Protein AF-A0A545U735-F1 (afdb_monomer)

Foldseek 3Di:
DDPVVVVVVCVVCVPVVLVCVVVPDPPPDDPVVVVVSVVSVVVVVVVVVVVPDDDDPCPVVVVVVVVVVVVPPCPVVVVVVVVVVVVVVVVVVVVPPPPQCVQLVQVVVVCVVCVVQQPDADFDDPVVLQVLQVVVVDDFPADAPGWRDWDWDQGPNFIWIWTWGDDPNGTKIKIWAPDDDDAQDWDDDPAKIWGWHDAPGTIIIMMGRDVVVRVVVDVRRDRD

Sequence (224 aa):
MDELEKKRRQLADPKQHIENFDEQSPDNMSEQELAQLKADQNFERQLLGAFSVPVPEQLSEKILLNQRLQKRRNIFSLWALAASISILSMLSFMTTDYSQSSLTQQALKHVYHEEKYLTGGNPIARDEIERRLAKYGVSLPSLPEKVVFASRCGFGGESAMHIIAEIDGKPVTLLLTPIAVEDNKSFGDDRFVGKMRKTLANNLIVIAEDLSLVERFFQQIGDA

pLDDT: mean 78.59, std 10.48, range [48.5, 93.81]

Nearest PDB structures (foldseek):
  8chv-assembly1_A  TM=4.029E-01  e=2.293E+00  Homo sapiens
  8cht-assembly1_A  TM=4.440E-01  e=2.429E+00  Homo sapiens
  6sts-assembly2_B  TM=3.768E-01  e=2.165E+00  Homo sapiens
  8cht-assembly4_D  TM=3.320E-01  e=5.126E+00  Homo sapiens
  7ntp-assembly2_B  TM=3.961E-01  e=5.430E+00  Homo sapiens

Organism: NCBI:txid2592383

Secondary structure (DSSP, 8-state):
--HHHHHHHHHH-HHHHHHGGGGS-GGGS-HHHHHHHHHHHHHHHHHHHHH-PPPPTTHHHHHHHHHHHHHGGGHHHHHHHHHHHHHHHHHHHHHHTHHHHHHHHHHHHHHHHTHHHHS-PPPPPHHHHHHHHHTTT---SS--SEEEEEEEEEETTEEEEEEEEEETTEEEEEEEESS---TT-EEE-SS-EEEEE--SSSEEEEEESSHHHHHHHHHHH---

Solvent-accessible surface area (backbone atoms only — not comparable to full-atom values): 13004 Å² total; per-residue (Å²): 131,58,72,66,58,53,54,52,50,39,72,73,40,51,66,63,46,61,66,55,41,85,78,51,74,74,90,83,58,56,76,66,59,58,51,49,52,53,51,53,54,52,49,51,52,51,50,55,58,69,68,65,64,80,80,64,86,62,52,70,58,54,51,56,50,51,56,58,58,61,69,69,68,59,68,65,60,61,55,53,55,53,53,53,54,52,51,55,53,54,55,55,63,61,59,72,57,55,73,62,48,52,57,58,52,47,52,53,50,51,52,66,76,42,50,79,65,62,58,85,51,67,70,56,57,67,72,58,52,50,56,57,32,51,78,70,78,45,79,72,85,38,76,70,93,36,30,43,42,77,46,80,41,83,48,97,92,39,75,20,42,39,33,34,29,43,59,97,89,38,54,33,39,39,38,38,27,74,64,90,66,63,62,75,40,70,51,69,65,100,63,40,27,31,41,27,39,63,42,92,79,49,23,40,38,32,38,18,70,39,60,70,56,38,53,51,50,51,63,60,33,48,97,92

Structure (mmCIF, N/CA/C/O backbone):
data_AF-A0A545U735-F1
#
_entry.id   AF-A0A545U735-F1
#
loop_
_atom_site.group_PDB
_atom_site.id
_atom_site.type_symbol
_atom_site.label_atom_id
_atom_site.label_alt_id
_atom_site.label_comp_id
_atom_site.label_asym_id
_atom_site.label_entity_id
_atom_site.label_seq_id
_atom_site.pdbx_PDB_ins_code
_atom_site.Cartn_x
_atom_site.Cartn_y
_atom_site.Cartn_z
_atom_site.occupancy
_atom_site.B_iso_or_equiv
_atom_site.auth_seq_id
_atom_site.auth_comp_id
_atom_site.auth_asym_id
_atom_site.auth_atom_id
_atom_site.pdbx_PDB_model_num
ATOM 1 N N . MET A 1 1 ? -26.630 12.191 90.946 1.00 54.19 1 MET A N 1
ATOM 2 C CA . MET A 1 1 ? -26.804 12.152 89.480 1.00 54.19 1 MET A CA 1
ATOM 3 C C . MET A 1 1 ? -27.600 13.373 89.087 1.00 54.19 1 MET A C 1
ATOM 5 O O . MET A 1 1 ? -28.569 13.661 89.781 1.00 54.19 1 MET A O 1
ATOM 9 N N . ASP A 1 2 ? -27.155 14.087 88.057 1.00 80.12 2 ASP A N 1
ATOM 10 C CA . ASP A 1 2 ? -27.855 15.255 87.518 1.00 80.12 2 ASP A CA 1
ATOM 11 C C . ASP A 1 2 ? -29.247 14.850 86.995 1.00 80.12 2 ASP A C 1
ATOM 13 O O . ASP A 1 2 ? -29.414 13.764 86.432 1.00 80.12 2 ASP A O 1
ATOM 17 N N . GLU A 1 3 ? -30.254 15.698 87.198 1.00 74.62 3 GLU A N 1
ATOM 18 C CA . GLU A 1 3 ? -31.645 15.425 86.804 1.00 74.62 3 GLU A CA 1
ATOM 19 C C . GLU A 1 3 ? -31.778 15.260 85.284 1.00 74.62 3 GLU A C 1
ATOM 21 O O . GLU A 1 3 ? -32.559 14.443 84.791 1.00 74.62 3 GLU A O 1
ATOM 26 N N . LEU A 1 4 ? -30.943 15.968 84.522 1.00 76.62 4 LEU A N 1
ATOM 27 C CA . LEU A 1 4 ? -30.880 15.836 83.068 1.00 76.62 4 LEU A CA 1
ATOM 28 C C . LEU A 1 4 ? -30.292 14.493 82.628 1.00 76.62 4 LEU A C 1
ATOM 30 O O . LEU A 1 4 ? -30.743 13.917 81.638 1.00 76.62 4 LEU A O 1
ATOM 34 N N . GLU A 1 5 ? -29.314 13.964 83.362 1.00 75.56 5 GLU A N 1
ATOM 35 C CA . GLU A 1 5 ? -28.705 12.672 83.046 1.00 75.56 5 GLU A CA 1
ATOM 36 C C . GLU A 1 5 ? -29.687 11.521 83.298 1.00 75.56 5 GLU A C 1
ATOM 38 O O . GLU A 1 5 ? -29.762 10.586 82.497 1.00 75.56 5 GLU A O 1
ATOM 43 N N . LYS A 1 6 ? -30.504 11.623 84.356 1.00 70.75 6 LYS A N 1
ATOM 44 C CA . LYS A 1 6 ? -31.596 10.676 84.626 1.00 70.75 6 LYS A CA 1
ATOM 45 C C . LYS A 1 6 ? -32.628 10.681 83.498 1.00 70.75 6 LYS A C 1
ATOM 47 O O . LYS A 1 6 ? -32.884 9.626 82.924 1.00 70.75 6 LYS A O 1
ATOM 52 N N . LYS A 1 7 ? -33.133 11.858 83.108 1.00 72.69 7 LYS A N 1
ATOM 53 C CA . LYS A 1 7 ? -34.099 11.991 81.999 1.00 72.69 7 LYS A CA 1
ATOM 54 C C . LYS A 1 7 ? -33.552 11.468 80.678 1.00 72.69 7 LYS A C 1
ATOM 56 O O . LYS A 1 7 ? -34.257 10.806 79.922 1.00 72.69 7 LYS A O 1
ATOM 61 N N . ARG A 1 8 ? -32.272 11.718 80.402 1.00 78.38 8 ARG A N 1
ATOM 62 C CA . ARG A 1 8 ? -31.619 11.214 79.191 1.00 78.38 8 ARG A CA 1
ATOM 63 C C . ARG A 1 8 ? -31.569 9.689 79.156 1.00 78.38 8 ARG A C 1
ATOM 65 O O . ARG A 1 8 ? -31.794 9.114 78.098 1.00 78.38 8 ARG A O 1
ATOM 72 N N . ARG A 1 9 ? -31.278 9.039 80.287 1.00 72.56 9 ARG A N 1
ATOM 73 C CA . ARG A 1 9 ? -31.271 7.571 80.380 1.00 72.56 9 ARG A CA 1
ATOM 74 C C . ARG A 1 9 ? -32.677 6.988 80.244 1.00 72.56 9 ARG A C 1
ATOM 76 O O . ARG A 1 9 ? -32.836 6.022 79.512 1.00 72.56 9 ARG A O 1
ATOM 83 N N . GLN A 1 10 ? -33.680 7.617 80.862 1.00 73.06 10 GLN A N 1
ATOM 84 C CA . GLN A 1 10 ? -35.088 7.212 80.738 1.00 73.06 10 GLN A CA 1
ATOM 85 C C . GLN A 1 10 ? -35.577 7.246 79.283 1.00 73.06 10 GLN A C 1
ATOM 87 O O . GLN A 1 10 ? -36.241 6.320 78.838 1.00 73.06 10 GLN A O 1
ATOM 92 N N . LEU A 1 11 ? -35.212 8.283 78.523 1.00 74.75 11 LEU A N 1
ATOM 93 C CA . LEU A 1 11 ? -35.597 8.412 77.113 1.00 74.75 11 LEU A CA 1
ATOM 94 C C . LEU A 1 11 ? -34.796 7.502 76.169 1.00 74.75 11 LEU A C 1
ATOM 96 O O . LEU A 1 11 ? -35.270 7.186 75.082 1.00 74.75 11 LEU A O 1
ATOM 100 N N . ALA A 1 12 ? -33.572 7.126 76.546 1.00 80.31 12 ALA A N 1
ATOM 101 C CA . ALA A 1 12 ? -32.714 6.272 75.727 1.00 80.31 12 ALA A CA 1
ATOM 102 C C . ALA A 1 12 ? -33.099 4.786 75.814 1.00 80.31 12 ALA A C 1
ATOM 104 O O . ALA A 1 12 ? -32.910 4.066 74.836 1.00 80.31 12 ALA A O 1
ATOM 105 N N . ASP A 1 13 ? -33.635 4.348 76.957 1.00 76.62 13 ASP A N 1
ATOM 106 C CA . ASP A 1 13 ? -34.148 2.989 77.163 1.00 76.62 13 ASP A CA 1
ATOM 107 C C . ASP A 1 13 ? -35.442 3.016 78.008 1.00 76.62 13 ASP A C 1
ATOM 109 O O . ASP A 1 13 ? -35.420 2.781 79.225 1.00 76.62 13 ASP A O 1
ATOM 113 N N . PRO A 1 14 ? -36.588 3.343 77.378 1.00 71.75 14 PRO A N 1
ATOM 114 C CA . PRO A 1 14 ? -37.874 3.460 78.066 1.00 71.75 14 PRO A CA 1
ATOM 115 C C . PRO A 1 14 ? -38.326 2.124 78.659 1.00 71.75 14 PRO A C 1
ATOM 117 O O . PRO A 1 14 ? -38.909 2.081 79.742 1.00 71.75 14 PRO A O 1
ATOM 120 N N . LYS A 1 15 ? -38.006 1.020 77.973 1.00 74.12 15 LYS A N 1
ATOM 121 C CA . LYS A 1 15 ? -38.371 -0.336 78.381 1.00 74.12 15 LYS A CA 1
ATOM 122 C C . LYS A 1 15 ? -37.704 -0.718 79.701 1.00 74.12 15 LYS A C 1
ATOM 124 O O . LYS A 1 15 ? -38.392 -1.151 80.623 1.00 74.12 15 LYS A O 1
ATOM 129 N N . GLN A 1 16 ? -36.394 -0.501 79.820 1.00 73.94 16 GLN A N 1
ATOM 130 C CA . GLN A 1 16 ? -35.669 -0.761 81.063 1.00 73.94 16 GLN A CA 1
ATOM 131 C C . GLN A 1 16 ? -36.174 0.132 82.211 1.00 73.94 16 GLN A C 1
ATOM 133 O O . GLN A 1 16 ? -36.219 -0.294 83.364 1.00 73.94 16 GLN A O 1
ATOM 138 N N . HIS A 1 17 ? -36.567 1.375 81.921 1.00 70.06 17 HIS A N 1
ATOM 139 C CA . HIS A 1 17 ? -37.116 2.273 82.935 1.00 70.06 17 HIS A CA 1
ATOM 140 C C . HIS A 1 17 ? -38.483 1.810 83.463 1.00 70.06 17 HIS A C 1
ATOM 142 O O . HIS A 1 17 ? -38.707 1.833 84.671 1.00 70.06 17 HIS A O 1
ATOM 148 N N . ILE A 1 18 ? -39.359 1.357 82.565 1.00 69.12 18 ILE A N 1
ATOM 149 C CA . ILE A 1 18 ? -40.689 0.829 82.880 1.00 69.12 18 ILE A CA 1
ATOM 150 C C . ILE A 1 18 ? -40.614 -0.473 83.689 1.00 69.12 18 ILE A C 1
ATOM 152 O O . ILE A 1 18 ? -41.417 -0.656 84.597 1.00 69.12 18 ILE A O 1
ATOM 156 N N . GLU A 1 19 ? -39.672 -1.369 83.381 1.00 70.50 19 GLU A N 1
ATOM 157 C CA . GLU A 1 19 ? -39.499 -2.638 84.109 1.00 70.50 19 GLU A CA 1
ATOM 158 C C . GLU A 1 19 ? -38.910 -2.424 85.516 1.00 70.50 19 GLU A C 1
ATOM 160 O O . GLU A 1 19 ? -39.337 -3.069 86.468 1.00 70.50 19 GLU A O 1
ATOM 165 N N . ASN A 1 20 ? -37.995 -1.462 85.682 1.00 66.31 20 ASN A N 1
ATOM 166 C CA . ASN A 1 20 ? -37.422 -1.109 86.990 1.00 66.31 20 ASN A CA 1
ATOM 167 C C . ASN A 1 20 ? -38.358 -0.249 87.867 1.00 66.31 20 ASN A C 1
ATOM 169 O O . ASN A 1 20 ? -38.025 0.052 89.014 1.00 66.31 20 ASN A O 1
ATOM 173 N N . PHE A 1 21 ? -39.505 0.189 87.338 1.00 63.09 21 PHE A N 1
ATOM 174 C CA . PHE A 1 21 ? -40.497 0.973 88.078 1.00 63.09 21 PHE A CA 1
ATOM 175 C C . PHE A 1 21 ? -41.237 0.138 89.131 1.00 63.09 21 PHE A C 1
ATOM 177 O O . PHE A 1 21 ? -41.527 0.658 90.203 1.00 63.09 21 PHE A O 1
ATOM 184 N N . ASP A 1 22 ? -41.477 -1.154 88.878 1.00 59.19 22 ASP A N 1
ATOM 185 C CA . ASP A 1 22 ? -42.148 -2.046 89.839 1.00 59.19 22 ASP A CA 1
ATOM 186 C C . ASP A 1 22 ? -41.348 -2.209 91.155 1.00 59.19 22 ASP A C 1
ATOM 188 O O . ASP A 1 22 ? -41.903 -2.611 92.178 1.00 59.19 22 ASP A O 1
ATOM 192 N N . GLU A 1 23 ? -40.060 -1.840 91.160 1.00 57.94 23 GLU A N 1
ATOM 193 C CA . GLU A 1 23 ? -39.189 -1.824 92.344 1.00 57.94 23 GLU A CA 1
ATOM 194 C C . GLU A 1 23 ? -39.160 -0.466 93.081 1.00 57.94 23 GLU A C 1
ATOM 196 O O . GLU A 1 23 ? -38.650 -0.379 94.202 1.00 57.94 23 GLU A O 1
ATOM 201 N N . GLN A 1 24 ? -39.702 0.608 92.492 1.00 58.25 24 GLN A N 1
ATOM 202 C CA . GLN A 1 24 ? -39.729 1.953 93.077 1.00 58.25 24 GLN A CA 1
ATOM 203 C C . GLN A 1 24 ? -41.113 2.254 93.670 1.00 58.25 24 GLN A C 1
ATOM 205 O O . GLN A 1 24 ? -42.106 2.349 92.956 1.00 58.25 24 GLN A O 1
ATOM 210 N N . SER A 1 25 ? -41.193 2.424 94.997 1.00 57.09 25 SER A N 1
ATOM 211 C CA . SER A 1 25 ? -42.469 2.654 95.688 1.00 57.09 25 SER A CA 1
ATOM 212 C C . SER A 1 25 ? -43.219 3.887 95.146 1.00 57.09 25 SER A C 1
ATOM 214 O O . SER A 1 25 ? -42.666 4.992 95.191 1.00 57.09 25 SER A O 1
ATOM 216 N N . PRO A 1 26 ? -44.495 3.749 94.731 1.00 61.28 26 PRO A N 1
ATOM 217 C CA . PRO A 1 26 ? -45.299 4.838 94.163 1.00 61.28 26 PRO A CA 1
ATOM 218 C C . PRO A 1 26 ? -45.629 5.969 95.156 1.00 61.28 26 PRO A C 1
ATOM 220 O O . PRO A 1 26 ? -46.112 7.018 94.742 1.00 61.28 26 PRO A O 1
ATOM 223 N N . ASP A 1 27 ? -45.337 5.789 96.448 1.00 60.81 27 ASP A N 1
ATOM 224 C CA . ASP A 1 27 ? -45.644 6.741 97.529 1.00 60.81 27 ASP A CA 1
ATOM 225 C C . ASP A 1 27 ? -44.890 8.083 97.446 1.00 60.81 27 ASP A C 1
ATOM 227 O O . ASP A 1 27 ? -45.288 9.045 98.099 1.00 60.81 27 ASP A O 1
ATOM 231 N N . ASN A 1 28 ? -43.816 8.178 96.654 1.00 63.31 28 ASN A N 1
ATOM 232 C CA . ASN A 1 28 ? -42.985 9.389 96.560 1.00 63.31 28 ASN A CA 1
ATOM 233 C C . ASN A 1 28 ? -43.197 10.200 95.268 1.00 63.31 28 ASN A C 1
ATOM 235 O O . ASN A 1 28 ? -42.419 11.115 94.998 1.00 63.31 28 ASN A O 1
ATOM 239 N N . MET A 1 29 ? -44.204 9.863 94.455 1.00 66.00 29 MET A N 1
ATOM 240 C CA . MET A 1 29 ? -44.415 10.474 93.138 1.00 66.00 29 MET A CA 1
ATOM 241 C C . MET A 1 29 ? -45.640 11.378 93.103 1.00 66.00 29 MET A C 1
ATOM 243 O O . MET A 1 29 ? -46.660 11.115 93.739 1.00 66.00 29 MET A O 1
ATOM 247 N N . SER A 1 30 ? -45.556 12.439 92.306 1.00 77.75 30 SER A N 1
ATOM 248 C CA . SER A 1 30 ? -46.721 13.265 92.015 1.00 77.75 30 SER A CA 1
ATOM 249 C C . SER A 1 30 ? -47.718 12.514 91.122 1.00 77.75 30 SER A C 1
ATOM 251 O O . SER A 1 30 ? -47.355 11.658 90.311 1.00 77.75 30 SER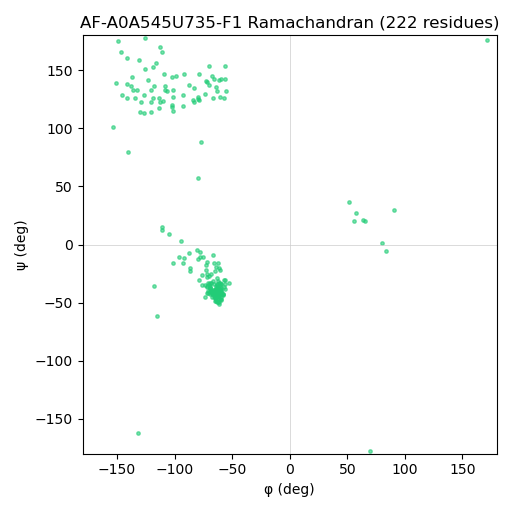 A O 1
ATOM 253 N N . GLU A 1 31 ? -48.997 12.875 91.219 1.00 78.56 31 GLU A N 1
ATOM 254 C CA . GLU A 1 31 ? -50.070 12.300 90.395 1.00 78.56 31 GLU A CA 1
ATOM 255 C C . GLU A 1 31 ? -49.797 12.440 88.881 1.00 78.56 31 GLU A C 1
ATOM 257 O O . GLU A 1 31 ? -50.159 11.571 88.086 1.00 78.56 31 GLU A O 1
ATOM 262 N N . GLN A 1 32 ? -49.091 13.505 88.484 1.00 77.44 32 GLN A N 1
ATOM 263 C CA . GLN A 1 32 ? -48.708 13.771 87.095 1.00 77.44 32 GLN A CA 1
ATOM 264 C C . GLN A 1 32 ? -47.636 12.806 86.576 1.00 77.44 32 GLN A C 1
ATOM 266 O O . GLN A 1 32 ? -47.742 12.334 85.444 1.00 77.44 32 GLN A O 1
ATOM 271 N N . GLU A 1 33 ? -46.628 12.480 87.385 1.00 77.38 33 GLU A N 1
ATOM 272 C CA . GLU A 1 33 ? -45.563 11.548 86.991 1.00 77.38 33 GLU A CA 1
ATOM 273 C C . GLU A 1 33 ? -46.103 10.118 86.865 1.00 77.38 33 GLU A C 1
ATOM 275 O O . GLU A 1 33 ? -45.774 9.405 85.918 1.00 77.38 33 GLU A O 1
ATOM 280 N N . LEU A 1 34 ? -47.020 9.727 87.755 1.00 78.00 34 LEU A N 1
ATOM 281 C CA . LEU A 1 34 ? -47.699 8.433 87.680 1.00 78.00 34 LEU A CA 1
ATOM 282 C C . LEU A 1 34 ? -48.566 8.308 86.412 1.00 78.00 34 LEU A C 1
ATOM 284 O O . LEU A 1 34 ? -48.652 7.235 85.809 1.00 78.00 34 LEU A O 1
ATOM 288 N N . ALA A 1 35 ? -49.219 9.398 85.996 1.00 81.00 35 ALA A N 1
ATOM 289 C CA . ALA A 1 35 ? -50.006 9.434 84.766 1.00 81.00 35 ALA A CA 1
ATOM 290 C C . ALA A 1 35 ? -49.126 9.323 83.507 1.00 81.00 35 ALA A C 1
ATOM 292 O O . ALA A 1 35 ? -49.494 8.606 82.575 1.00 81.00 35 ALA A O 1
ATOM 293 N N . GLN A 1 36 ? -47.962 9.983 83.494 1.00 81.19 36 GLN A N 1
ATOM 294 C CA . GLN A 1 36 ? -46.995 9.906 82.391 1.00 81.19 36 GLN A CA 1
ATOM 295 C C . GLN A 1 36 ? -46.425 8.494 82.234 1.00 81.19 36 GLN A C 1
ATOM 297 O O . GLN A 1 36 ? -46.480 7.936 81.143 1.00 81.19 36 GLN A O 1
ATOM 302 N N . LEU A 1 37 ? -46.012 7.855 83.329 1.00 78.44 37 LEU A N 1
ATOM 303 C CA . LEU A 1 37 ? -45.492 6.486 83.287 1.00 78.44 37 LEU A CA 1
ATOM 304 C C . LEU A 1 37 ? -46.509 5.477 82.742 1.00 78.44 37 LEU A C 1
ATOM 306 O O . LEU A 1 37 ? -46.166 4.610 81.941 1.00 78.44 37 LEU A O 1
ATOM 310 N N . LYS A 1 38 ? -47.786 5.598 83.126 1.00 80.88 38 LYS A N 1
ATOM 311 C CA . LYS A 1 38 ? -48.854 4.751 82.568 1.00 80.88 38 LYS A CA 1
ATOM 312 C C . LYS A 1 38 ? -49.049 4.978 81.068 1.00 80.88 38 LYS A C 1
ATOM 314 O O . LYS A 1 38 ? -49.371 4.031 80.348 1.00 80.88 38 LYS A O 1
ATOM 319 N N . ALA A 1 39 ? -48.890 6.214 80.595 1.00 83.62 39 ALA A N 1
ATOM 320 C CA . ALA A 1 39 ? -48.955 6.525 79.172 1.00 83.62 39 ALA A CA 1
ATOM 321 C C . ALA A 1 39 ? -47.785 5.876 78.415 1.00 83.62 39 ALA A C 1
ATOM 323 O O . ALA A 1 39 ? -48.022 5.203 77.410 1.00 83.62 39 ALA A O 1
ATOM 324 N N . ASP A 1 40 ? -46.570 5.976 78.953 1.00 83.81 40 ASP A N 1
ATOM 325 C CA . ASP A 1 40 ? -45.361 5.379 78.376 1.00 83.81 40 ASP A CA 1
ATOM 326 C C . ASP A 1 40 ? -45.453 3.844 78.335 1.00 83.81 40 ASP A C 1
ATOM 328 O O . ASP A 1 40 ? -45.192 3.224 77.305 1.00 83.81 40 ASP A O 1
ATOM 332 N N . GLN A 1 41 ? -45.949 3.216 79.408 1.00 82.50 41 GLN A N 1
ATOM 333 C CA . GLN A 1 41 ? -46.225 1.773 79.456 1.00 82.50 41 GLN A CA 1
ATOM 334 C C . GLN A 1 41 ? -47.212 1.317 78.378 1.00 82.50 41 GLN A C 1
ATOM 336 O O . GLN A 1 41 ? -47.033 0.269 77.751 1.00 82.50 41 GLN A O 1
ATOM 341 N N . ASN A 1 42 ? -48.284 2.081 78.168 1.00 85.19 42 ASN A N 1
ATOM 342 C CA . ASN A 1 42 ? -49.272 1.757 77.145 1.00 85.19 42 ASN A CA 1
ATOM 343 C C . ASN A 1 42 ? -48.704 1.931 75.734 1.00 85.19 42 ASN A C 1
ATOM 345 O O . ASN A 1 42 ? -49.004 1.117 74.860 1.00 85.19 42 ASN A O 1
ATOM 349 N N . PHE A 1 43 ? -47.875 2.950 75.519 1.00 85.81 43 PHE A N 1
ATOM 350 C CA . PHE A 1 43 ? -47.199 3.175 74.247 1.00 85.81 43 PHE A CA 1
ATOM 351 C C . PHE A 1 43 ? -46.213 2.047 73.917 1.00 85.81 43 PHE A C 1
ATOM 353 O O . PHE A 1 43 ? -46.280 1.486 72.824 1.00 85.81 43 PHE A O 1
ATOM 360 N N . GLU A 1 44 ? -45.387 1.622 74.876 1.00 84.94 44 GLU A N 1
ATOM 361 C CA . GLU A 1 44 ? -44.479 0.480 74.700 1.00 84.94 44 GLU A CA 1
ATOM 362 C C . GLU A 1 44 ? -45.230 -0.815 74.370 1.00 84.94 44 GLU A C 1
ATOM 364 O O . GLU A 1 44 ? -44.839 -1.565 73.475 1.00 84.94 44 GLU A O 1
ATOM 369 N N . ARG A 1 45 ? -46.377 -1.068 75.013 1.00 83.94 45 ARG A N 1
ATOM 370 C CA . ARG A 1 45 ? -47.224 -2.225 74.669 1.00 83.94 45 ARG A CA 1
ATOM 371 C C . ARG A 1 45 ? -47.755 -2.156 73.237 1.00 83.94 45 ARG A C 1
ATOM 373 O O . ARG A 1 45 ? -47.794 -3.181 72.557 1.00 83.94 45 ARG A O 1
ATOM 380 N N . GLN A 1 46 ? -48.157 -0.973 72.771 1.00 87.19 46 GLN A N 1
ATOM 381 C CA . GLN A 1 46 ? -48.609 -0.780 71.390 1.00 87.19 46 GLN A CA 1
ATOM 382 C C . GLN A 1 46 ? -47.468 -0.988 70.389 1.00 87.19 46 GLN A C 1
ATOM 384 O O . GLN A 1 46 ? -47.667 -1.657 69.375 1.00 87.19 46 GLN A O 1
ATOM 389 N N . LEU A 1 47 ? -46.269 -0.481 70.693 1.00 86.31 47 LEU A N 1
ATOM 390 C CA . LEU A 1 47 ? -45.075 -0.691 69.876 1.00 86.31 47 LEU A CA 1
ATOM 391 C C . LEU A 1 47 ? -44.700 -2.170 69.790 1.00 86.31 47 LEU A C 1
ATOM 393 O O . LEU A 1 47 ? -44.534 -2.694 68.690 1.00 86.31 47 LEU A O 1
ATOM 397 N N . LEU A 1 48 ? -44.622 -2.869 70.924 1.00 84.25 48 LEU A N 1
ATOM 398 C CA . LEU A 1 48 ? -44.313 -4.300 70.956 1.00 84.25 48 LEU A CA 1
ATOM 399 C C . LEU A 1 48 ? -45.349 -5.124 70.182 1.00 84.25 48 LEU A C 1
ATOM 401 O O . LEU A 1 48 ? -44.978 -6.058 69.471 1.00 84.25 48 LEU A O 1
ATOM 405 N N . GLY A 1 49 ? -46.628 -4.747 70.259 1.00 85.06 49 GLY A N 1
ATOM 406 C CA . GLY A 1 49 ? -47.685 -5.344 69.444 1.00 85.06 49 GLY A CA 1
ATOM 407 C C . GLY A 1 49 ? -47.475 -5.121 67.943 1.00 85.06 49 GLY A C 1
ATOM 408 O O . GLY A 1 49 ? -47.605 -6.060 67.162 1.00 85.06 49 GLY A O 1
ATOM 409 N N . ALA A 1 50 ? -47.090 -3.909 67.536 1.00 86.38 50 ALA A N 1
ATOM 410 C CA . ALA A 1 50 ? -46.827 -3.572 66.137 1.00 86.38 50 ALA A CA 1
ATOM 411 C C . ALA A 1 50 ? -45.575 -4.268 65.569 1.00 86.38 50 ALA A C 1
ATOM 413 O O . ALA A 1 50 ? -45.553 -4.629 64.393 1.00 86.38 50 ALA A O 1
ATOM 414 N N . PHE A 1 51 ? -44.546 -4.489 66.395 1.00 85.50 51 PHE A N 1
ATOM 415 C CA . PHE A 1 51 ? -43.329 -5.210 66.004 1.00 85.50 51 PHE A CA 1
ATOM 416 C C . PHE A 1 51 ? -43.485 -6.735 66.004 1.00 85.50 51 PHE A C 1
ATOM 418 O O . PHE A 1 51 ? -42.634 -7.432 65.448 1.00 85.50 51 PHE A O 1
ATOM 425 N N . SER A 1 52 ? -44.568 -7.271 66.572 1.00 83.31 52 SER A N 1
ATOM 426 C CA . SER A 1 52 ? -44.863 -8.707 66.581 1.00 83.31 52 SER A CA 1
ATOM 427 C C . SER A 1 52 ? -45.464 -9.172 65.248 1.00 83.31 52 SER A C 1
ATOM 429 O O . SER A 1 52 ? -46.572 -9.701 65.171 1.00 83.31 52 SER A O 1
ATOM 431 N N . VAL A 1 53 ? -44.731 -8.944 64.157 1.00 84.50 53 VAL A N 1
ATOM 432 C CA . VAL A 1 53 ? -45.124 -9.400 62.822 1.00 84.50 53 VAL A CA 1
ATOM 433 C C . VAL A 1 53 ? -44.700 -10.863 62.660 1.00 84.50 53 VAL A C 1
ATOM 435 O O . VAL A 1 53 ? -43.510 -11.164 62.798 1.00 84.50 53 VAL A O 1
ATOM 438 N N . PRO A 1 54 ? -45.627 -11.793 62.357 1.00 83.50 54 PRO A N 1
ATOM 439 C CA . PRO A 1 54 ? -45.270 -13.188 62.151 1.00 83.50 54 PRO A CA 1
ATOM 440 C C . PRO A 1 54 ? -44.362 -13.320 60.928 1.00 83.50 54 PRO A C 1
ATOM 442 O O . PRO A 1 54 ? -44.616 -12.742 59.868 1.00 83.50 54 PRO A O 1
ATOM 445 N N . VAL A 1 55 ? -43.299 -14.108 61.071 1.00 84.69 55 VAL A N 1
ATOM 446 C CA . VAL A 1 55 ? -42.424 -14.437 59.946 1.00 84.69 55 VAL A CA 1
ATOM 447 C C . VAL A 1 55 ? -43.231 -15.286 58.955 1.00 84.69 55 VAL A C 1
ATOM 449 O O . VAL A 1 55 ? -43.795 -16.303 59.362 1.00 84.69 55 VAL A O 1
ATOM 452 N N . PRO A 1 56 ? -43.301 -14.906 57.665 1.00 84.69 56 PRO A N 1
ATOM 453 C CA . PRO A 1 56 ? -44.009 -15.693 56.664 1.00 84.69 56 PRO A CA 1
ATOM 454 C C . PRO A 1 56 ? -43.432 -17.104 56.545 1.00 84.69 56 PRO A C 1
ATOM 456 O O . PRO A 1 56 ? -42.210 -17.288 56.567 1.00 84.69 56 PRO A O 1
ATOM 459 N N . GLU A 1 57 ? -44.300 -18.092 56.331 1.00 84.00 57 GLU A N 1
ATOM 460 C CA . GLU A 1 57 ? -43.862 -19.448 56.011 1.00 84.00 57 GLU A CA 1
ATOM 461 C C . GLU A 1 57 ? -42.956 -19.443 54.765 1.00 84.00 57 GLU A C 1
ATOM 463 O O . GLU A 1 57 ? -43.162 -18.682 53.810 1.00 84.00 57 GLU A O 1
ATOM 468 N N . GLN A 1 58 ? -41.927 -20.296 54.786 1.00 86.25 58 GLN A N 1
ATOM 469 C CA . GLN A 1 58 ? -40.992 -20.507 53.672 1.00 86.25 58 GLN A CA 1
ATOM 470 C C . GLN A 1 58 ? -40.131 -19.288 53.282 1.00 86.25 58 GLN A C 1
ATOM 472 O O . GLN A 1 58 ? -39.593 -19.224 52.173 1.00 86.25 58 GLN A O 1
ATOM 477 N N . LEU A 1 59 ? -39.951 -18.303 54.172 1.00 90.12 59 LEU A N 1
ATOM 478 C CA . LEU A 1 59 ? -39.093 -17.142 53.895 1.00 90.12 59 LEU A CA 1
ATOM 479 C C . LEU A 1 59 ? -37.642 -17.549 53.573 1.00 90.12 59 LEU A C 1
ATOM 481 O O . LEU A 1 59 ? -37.047 -17.038 52.623 1.00 90.12 59 LEU A O 1
ATOM 485 N N . SER A 1 60 ? -37.087 -18.500 54.326 1.00 88.50 60 SER A N 1
ATOM 486 C CA . SER A 1 60 ? -35.736 -19.037 54.114 1.00 88.50 60 SER A CA 1
ATOM 487 C C . SER A 1 60 ? -35.581 -19.671 52.728 1.00 88.50 60 SER A C 1
ATOM 489 O O . SER A 1 60 ? -34.618 -19.394 52.012 1.00 88.50 60 SER A O 1
ATOM 491 N N . GLU A 1 61 ? -36.564 -20.468 52.316 1.00 91.25 61 GLU A N 1
ATOM 492 C CA . GLU A 1 61 ? -36.606 -21.146 51.020 1.00 91.25 61 GLU A CA 1
ATOM 493 C C . GLU A 1 61 ? -36.703 -20.140 49.868 1.00 91.25 61 GLU A C 1
ATOM 495 O O . GLU A 1 61 ? -35.955 -20.242 48.892 1.00 91.25 61 GLU A O 1
ATOM 500 N N . LYS A 1 62 ? -37.548 -19.107 50.006 1.00 89.25 62 LYS A N 1
ATOM 501 C CA . LYS A 1 62 ? -37.674 -18.016 49.024 1.00 89.25 62 LYS A CA 1
ATOM 502 C C . LYS A 1 62 ? -36.374 -17.226 48.864 1.00 89.25 62 LYS A C 1
ATOM 504 O O . LYS A 1 62 ? -35.992 -16.902 47.738 1.00 89.25 62 LYS A O 1
ATOM 509 N N . ILE A 1 63 ? -35.671 -16.936 49.961 1.00 91.69 63 ILE A N 1
ATOM 510 C CA . ILE A 1 63 ? -34.377 -16.237 49.923 1.00 91.69 63 ILE A CA 1
ATOM 511 C C . ILE A 1 63 ? -33.325 -17.098 49.213 1.00 91.69 63 ILE A C 1
ATOM 513 O O . ILE A 1 63 ? -32.656 -16.618 48.293 1.00 91.69 63 ILE A O 1
ATOM 517 N N . LEU A 1 64 ? -33.209 -18.376 49.587 1.00 91.38 64 LEU A N 1
ATOM 518 C CA . LEU A 1 64 ? -32.256 -19.310 48.978 1.00 91.38 64 LEU A CA 1
ATOM 519 C C . LEU A 1 64 ? -32.510 -19.495 47.477 1.00 91.38 64 LEU A C 1
ATOM 521 O O . LEU A 1 64 ? -31.565 -19.533 46.683 1.00 91.38 64 LEU A O 1
ATOM 525 N N . LEU A 1 65 ? -33.780 -19.576 47.073 1.00 88.88 65 LEU A N 1
ATOM 526 C CA . LEU A 1 65 ? -34.168 -19.685 45.671 1.00 88.88 65 LEU A CA 1
ATOM 527 C C . LEU A 1 65 ? -33.755 -18.440 44.872 1.00 88.88 65 LEU A C 1
ATOM 529 O O . LEU A 1 65 ? -33.098 -18.567 43.836 1.00 88.88 65 LEU A O 1
ATOM 533 N N . ASN A 1 66 ? -34.069 -17.241 45.370 1.00 85.75 66 ASN A N 1
ATOM 534 C CA . ASN A 1 66 ? -33.739 -15.985 44.690 1.00 85.75 66 ASN A CA 1
ATOM 535 C C . ASN A 1 66 ? -32.224 -15.778 44.530 1.00 85.75 66 ASN A C 1
ATOM 537 O O . ASN A 1 66 ? -31.769 -15.366 43.459 1.00 85.75 66 ASN A O 1
ATOM 541 N N . GLN A 1 67 ? -31.427 -16.143 45.540 1.00 85.31 67 GLN A N 1
ATOM 542 C CA . GLN A 1 67 ? -29.963 -16.075 45.457 1.00 85.31 67 GLN A CA 1
ATOM 543 C C . GLN A 1 67 ? -29.398 -16.997 44.367 1.00 85.31 67 GLN A C 1
ATOM 545 O O . GLN A 1 67 ? -28.501 -16.608 43.612 1.00 85.31 67 GLN A O 1
ATOM 550 N N . ARG A 1 68 ? -29.936 -18.218 44.238 1.00 82.06 68 ARG A N 1
ATOM 551 C CA . ARG A 1 68 ? -29.518 -19.160 43.186 1.00 82.06 68 ARG A CA 1
ATOM 552 C C . ARG A 1 68 ? -29.899 -18.667 41.790 1.00 82.06 68 ARG A C 1
ATOM 554 O O . ARG A 1 68 ? -29.099 -18.807 40.864 1.00 82.06 68 ARG A O 1
ATOM 561 N N . LEU A 1 69 ? -31.081 -18.068 41.637 1.00 80.19 69 LEU A N 1
ATOM 562 C CA . LEU A 1 69 ? -31.546 -17.525 40.357 1.00 80.19 69 LEU A CA 1
ATOM 563 C C . LEU A 1 69 ? -30.709 -16.322 39.894 1.00 80.19 69 LEU A C 1
ATOM 565 O O . LEU A 1 69 ? -30.330 -16.268 38.723 1.00 80.19 69 LEU A O 1
ATOM 569 N N . GLN A 1 70 ? -30.338 -15.402 40.793 1.00 72.81 70 GLN A N 1
ATOM 570 C CA . GLN A 1 70 ? -29.479 -14.261 40.440 1.00 72.81 70 GLN A CA 1
ATOM 571 C C . GLN A 1 70 ? -28.088 -14.689 39.950 1.00 72.81 70 GLN A C 1
ATOM 573 O O . GLN A 1 70 ? -27.575 -14.125 38.982 1.00 72.81 70 GLN A O 1
ATOM 578 N N . LYS A 1 71 ? -27.488 -15.722 40.556 1.00 64.25 71 LYS A N 1
ATOM 579 C CA . LYS A 1 71 ? -26.136 -16.181 40.193 1.00 64.25 71 LYS A CA 1
ATOM 580 C C . LYS A 1 71 ? -26.051 -16.750 38.767 1.00 64.25 71 LYS A C 1
ATOM 582 O O . LYS A 1 71 ? -24.982 -16.730 38.162 1.00 64.25 71 LYS A O 1
ATOM 587 N N . ARG A 1 72 ? -27.170 -17.206 38.188 1.00 61.28 72 ARG A N 1
ATOM 588 C CA . ARG A 1 72 ? -27.216 -17.813 36.843 1.00 61.28 72 ARG A CA 1
ATOM 589 C C . ARG A 1 72 ? -27.234 -16.794 35.690 1.00 61.28 72 ARG A C 1
ATOM 591 O O . ARG A 1 72 ? -27.159 -17.195 34.533 1.00 61.28 72 ARG A O 1
ATOM 598 N N . ARG A 1 73 ? -27.308 -15.486 35.968 1.00 59.31 73 ARG A N 1
ATOM 599 C CA . ARG A 1 73 ? -27.510 -14.438 34.946 1.00 59.31 73 ARG A CA 1
ATOM 600 C C . ARG A 1 73 ? -26.222 -13.909 34.284 1.00 59.31 73 ARG A C 1
ATOM 602 O O . ARG A 1 73 ? -26.309 -13.191 33.295 1.00 59.31 73 ARG A O 1
ATOM 609 N N . ASN A 1 74 ? -25.033 -14.304 34.753 1.00 58.53 74 ASN A N 1
ATOM 610 C CA . ASN A 1 74 ? -23.752 -13.735 34.292 1.00 58.53 74 ASN A CA 1
ATOM 611 C C . ASN A 1 74 ? -23.030 -14.488 33.164 1.00 58.53 74 ASN A C 1
ATOM 613 O O . ASN A 1 74 ? -21.955 -14.064 32.745 1.00 58.53 74 ASN A O 1
ATOM 617 N N . ILE A 1 75 ? -23.603 -15.564 32.625 1.00 59.03 75 ILE A N 1
ATOM 618 C CA . ILE A 1 75 ? -22.967 -16.303 31.521 1.00 59.03 75 ILE A CA 1
ATOM 619 C C . ILE A 1 75 ? -22.823 -15.463 30.242 1.00 59.03 75 ILE A C 1
ATOM 621 O O . ILE A 1 75 ? -21.843 -15.651 29.537 1.00 59.03 75 ILE A O 1
ATOM 625 N N . PHE A 1 76 ? -23.694 -14.479 29.982 1.00 59.69 76 PHE A N 1
ATOM 626 C CA . PHE A 1 76 ? -23.582 -13.579 28.817 1.00 59.69 76 PHE A CA 1
ATOM 627 C C . PHE A 1 76 ? -22.378 -12.618 28.868 1.00 59.69 76 PHE A C 1
ATOM 629 O O . PHE A 1 76 ? -21.882 -12.211 27.820 1.00 59.69 76 PHE A O 1
ATOM 636 N N . SER A 1 77 ? -21.870 -12.291 30.062 1.00 61.47 77 SER A N 1
ATOM 637 C CA . SER A 1 77 ? -20.714 -11.392 30.238 1.00 61.47 77 SER A CA 1
ATOM 638 C C . SER A 1 77 ? -19.420 -11.991 29.667 1.00 61.47 77 SER A C 1
ATOM 640 O O . SER A 1 77 ? -18.605 -11.289 29.071 1.00 61.47 77 SER A O 1
ATOM 642 N N . LEU A 1 78 ? -19.268 -13.316 29.758 1.00 60.84 78 LEU A N 1
ATOM 643 C CA . LEU A 1 78 ? -18.088 -14.020 29.249 1.00 60.84 78 LEU A CA 1
ATOM 644 C C . LEU A 1 78 ? -18.029 -14.036 27.711 1.00 60.84 78 LEU A C 1
ATOM 646 O O . LEU A 1 78 ? -16.946 -13.924 27.140 1.00 60.84 78 LEU A O 1
ATOM 650 N N . TRP A 1 79 ? -19.180 -14.102 27.032 1.00 63.12 79 TRP A N 1
ATOM 651 C CA . TRP A 1 79 ? -19.242 -14.058 25.564 1.00 63.12 79 TRP A CA 1
ATOM 652 C C . TRP A 1 79 ? -18.967 -12.655 25.010 1.00 63.12 79 TRP A C 1
ATOM 654 O O . TRP A 1 79 ? -18.318 -12.523 23.973 1.00 63.12 79 TRP A O 1
ATOM 664 N N . ALA A 1 80 ? -19.395 -11.604 25.717 1.00 67.31 80 ALA A N 1
ATOM 665 C CA . ALA A 1 80 ? -19.121 -10.220 25.326 1.00 67.31 80 ALA A CA 1
ATOM 666 C C . ALA A 1 80 ? -17.614 -9.904 25.339 1.00 67.31 80 ALA A C 1
ATOM 668 O O . ALA A 1 80 ? -17.100 -9.236 24.438 1.00 67.31 80 ALA A O 1
ATOM 669 N N . LEU A 1 81 ? -16.886 -10.438 26.323 1.00 67.88 81 LEU A N 1
ATOM 670 C CA . LEU A 1 81 ? -15.443 -10.236 26.450 1.00 67.88 81 LEU A CA 1
ATOM 671 C C . LEU A 1 81 ? -14.678 -10.931 25.308 1.00 67.88 81 LEU A C 1
ATOM 673 O O . LEU A 1 81 ? -13.804 -10.322 24.695 1.00 67.88 81 LEU A O 1
ATOM 677 N N . ALA A 1 82 ? -15.074 -12.155 24.941 1.00 68.81 82 ALA A N 1
ATOM 678 C CA . ALA A 1 82 ? -14.489 -12.870 23.804 1.00 68.81 82 ALA A CA 1
ATOM 679 C C . ALA A 1 82 ? -14.722 -12.144 22.463 1.00 68.81 82 ALA A C 1
ATOM 681 O O . ALA A 1 82 ? -13.780 -11.963 21.693 1.00 68.81 82 ALA A O 1
ATOM 682 N N . ALA A 1 83 ? -15.943 -11.653 22.213 1.00 72.69 83 ALA A N 1
ATOM 683 C CA . ALA A 1 83 ? -16.266 -10.911 20.990 1.00 72.69 83 ALA A CA 1
ATOM 684 C C . ALA A 1 83 ? -15.430 -9.625 20.839 1.00 72.69 83 ALA A C 1
ATOM 686 O O . ALA A 1 83 ? -14.992 -9.290 19.740 1.00 72.69 83 ALA A O 1
ATOM 687 N N . SER A 1 84 ? -15.152 -8.940 21.952 1.00 73.88 84 SER A N 1
ATOM 688 C CA . SER A 1 84 ? -14.342 -7.714 21.972 1.00 73.88 84 SER A CA 1
ATOM 689 C C . SER A 1 84 ? -12.904 -7.965 21.499 1.00 73.88 84 SER A C 1
ATOM 691 O O . SER A 1 84 ? -12.358 -7.197 20.708 1.00 73.88 84 SER A O 1
ATOM 693 N N . ILE A 1 85 ? -12.305 -9.072 21.954 1.00 78.31 85 ILE A N 1
ATOM 694 C CA . ILE A 1 85 ? -10.931 -9.460 21.609 1.00 78.31 85 ILE A CA 1
ATOM 695 C C . ILE A 1 85 ? -10.846 -9.875 20.132 1.00 78.31 85 ILE A C 1
ATOM 697 O O . ILE A 1 85 ? -9.907 -9.487 19.435 1.00 78.31 85 ILE A O 1
ATOM 701 N N . SER A 1 86 ? -11.847 -10.604 19.626 1.00 78.62 86 SER A N 1
ATOM 702 C CA . SER A 1 86 ? -11.905 -11.010 18.216 1.00 78.62 86 SER A CA 1
ATOM 703 C C . SER A 1 86 ? -12.028 -9.820 17.259 1.00 78.62 86 SER A C 1
ATOM 705 O O . SER A 1 86 ? -11.341 -9.794 16.240 1.00 78.62 86 SER A O 1
ATO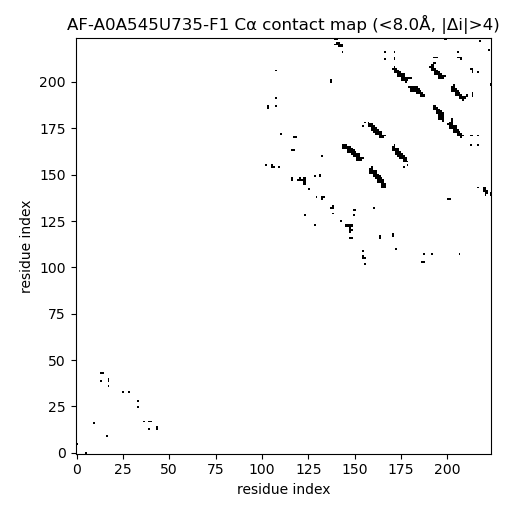M 707 N N . ILE A 1 87 ? -12.845 -8.814 17.591 1.00 83.75 87 ILE A N 1
ATOM 708 C CA . ILE A 1 87 ? -13.010 -7.608 16.759 1.00 83.75 87 ILE A CA 1
ATOM 709 C C . ILE A 1 87 ? -11.709 -6.801 16.695 1.00 83.75 87 ILE A C 1
ATOM 711 O O . ILE A 1 87 ? -11.303 -6.389 15.609 1.00 83.75 87 ILE A O 1
ATOM 715 N N . LEU A 1 88 ? -11.025 -6.609 17.830 1.00 78.44 88 LEU A N 1
ATOM 716 C CA . LEU A 1 88 ? -9.748 -5.886 17.863 1.00 78.44 88 LEU A CA 1
ATOM 717 C C . LEU A 1 88 ? -8.669 -6.593 17.035 1.00 78.44 88 LEU A C 1
ATOM 719 O O . LEU A 1 88 ? -7.945 -5.947 16.278 1.00 78.44 88 LEU A O 1
ATOM 723 N N . SER A 1 89 ? -8.576 -7.919 17.159 1.00 76.25 89 SER A N 1
ATOM 724 C CA . SER A 1 89 ? -7.633 -8.714 16.372 1.00 76.25 89 SER A CA 1
ATOM 725 C C . SER A 1 89 ? -7.935 -8.617 14.874 1.00 76.25 89 SER A C 1
ATOM 727 O O . SER A 1 89 ? -7.034 -8.315 14.095 1.00 76.25 89 SER A O 1
ATOM 729 N N . MET A 1 90 ? -9.201 -8.759 14.467 1.00 74.19 90 MET A N 1
ATOM 730 C CA . MET A 1 90 ? -9.589 -8.672 13.057 1.00 74.19 90 MET A CA 1
ATOM 731 C C . MET A 1 90 ? -9.339 -7.284 12.452 1.00 74.19 90 MET A C 1
ATOM 733 O O . MET A 1 90 ? -8.822 -7.180 11.340 1.00 74.19 90 MET A O 1
ATOM 737 N N . LEU A 1 91 ? -9.636 -6.213 13.192 1.00 75.81 91 LEU A N 1
ATOM 738 C CA . LEU A 1 91 ? -9.373 -4.847 12.738 1.00 75.81 91 LEU A CA 1
ATOM 739 C C . LEU A 1 91 ? -7.865 -4.560 12.615 1.00 75.81 91 LEU A C 1
ATOM 741 O O . LEU A 1 91 ? -7.443 -3.820 11.726 1.00 75.81 91 LEU A O 1
ATOM 745 N N . SER A 1 92 ? -7.045 -5.188 13.462 1.00 68.12 92 SER A N 1
ATOM 746 C CA . SER A 1 92 ? -5.585 -5.049 13.411 1.00 68.12 92 SER A CA 1
ATOM 747 C C . SER A 1 92 ? -5.003 -5.696 12.150 1.00 68.12 92 SER A C 1
ATOM 749 O O . SER A 1 92 ? -4.145 -5.097 11.511 1.00 68.12 92 SER A O 1
ATOM 751 N N . PHE A 1 93 ? -5.520 -6.858 11.732 1.00 66.75 93 PHE A N 1
ATOM 752 C CA . PHE A 1 93 ? -5.108 -7.508 10.481 1.00 66.75 93 PHE A CA 1
ATOM 753 C C . PHE A 1 93 ? -5.556 -6.748 9.220 1.00 66.75 93 PHE A C 1
ATOM 755 O O . PHE A 1 93 ? -4.830 -6.745 8.232 1.00 66.75 93 PHE A O 1
ATOM 762 N N . MET A 1 94 ? -6.711 -6.066 9.227 1.00 63.81 94 MET A N 1
ATOM 763 C CA . MET A 1 94 ? -7.164 -5.315 8.040 1.00 63.81 94 MET A CA 1
ATOM 764 C C . MET A 1 94 ? -6.356 -4.041 7.756 1.00 63.81 94 MET A C 1
ATOM 766 O O . MET A 1 94 ? -6.323 -3.582 6.616 1.00 63.81 94 MET A O 1
ATOM 770 N N . THR A 1 95 ? -5.725 -3.433 8.763 1.00 60.03 95 THR A N 1
ATOM 771 C CA . THR A 1 95 ? -5.049 -2.134 8.584 1.00 60.03 95 THR A CA 1
ATOM 772 C C . THR A 1 95 ? -3.603 -2.253 8.097 1.00 60.03 95 THR A C 1
ATOM 774 O O . THR A 1 95 ? -3.093 -1.302 7.504 1.00 60.03 95 THR A O 1
ATOM 777 N N . THR A 1 96 ? -2.952 -3.408 8.266 1.00 57.06 96 THR A N 1
ATOM 778 C CA . THR A 1 96 ? -1.553 -3.627 7.855 1.00 57.06 96 THR A CA 1
ATOM 779 C C . THR A 1 96 ? -1.337 -3.673 6.340 1.00 57.06 96 THR A C 1
ATOM 781 O O . THR A 1 96 ? -0.275 -3.260 5.883 1.00 57.06 96 THR A O 1
ATOM 784 N N . ASP A 1 97 ? -2.336 -4.068 5.546 1.00 55.19 97 ASP A N 1
ATOM 785 C CA . ASP A 1 97 ? -2.194 -4.168 4.081 1.00 55.19 97 ASP A CA 1
ATOM 786 C C . ASP A 1 97 ? -2.629 -2.899 3.323 1.00 55.19 97 ASP A C 1
ATOM 788 O O . ASP A 1 97 ? -2.279 -2.701 2.155 1.00 55.19 97 ASP A O 1
ATOM 792 N N . TYR A 1 98 ? -3.377 -1.996 3.969 1.00 52.53 98 TYR A N 1
ATOM 793 C CA . TYR A 1 98 ? -4.075 -0.926 3.250 1.00 52.53 98 TYR A CA 1
ATOM 794 C C . TYR A 1 98 ? -3.151 0.215 2.789 1.00 52.53 98 TYR A C 1
ATOM 796 O O . TYR A 1 98 ? -3.351 0.748 1.698 1.00 52.53 98 TYR A O 1
ATOM 804 N N . SER A 1 99 ? -2.105 0.581 3.544 1.00 51.88 99 SER A N 1
ATOM 805 C CA . SER A 1 99 ? -1.271 1.741 3.167 1.00 51.88 99 SER A CA 1
ATOM 806 C C . SER A 1 99 ? -0.380 1.473 1.945 1.00 51.88 99 SER A C 1
ATOM 808 O O . SER A 1 99 ? -0.233 2.343 1.089 1.00 51.88 99 SER A O 1
ATOM 810 N N . GLN A 1 100 ? 0.133 0.249 1.800 1.00 53.47 100 GLN A N 1
ATOM 811 C CA . GLN A 1 100 ? 1.038 -0.146 0.712 1.00 53.47 100 GLN A CA 1
ATOM 812 C C . GLN A 1 100 ? 0.296 -0.609 -0.545 1.00 53.47 100 GLN A C 1
ATOM 814 O O . GLN A 1 100 ? 0.826 -0.490 -1.651 1.00 53.47 100 GLN A O 1
ATOM 819 N N . SER A 1 101 ? -0.960 -1.053 -0.394 1.00 58.81 101 SER A N 1
ATOM 820 C CA . SER A 1 101 ? -1.855 -1.278 -1.534 1.00 58.81 101 SER A CA 1
ATOM 821 C C . SER A 1 101 ? -2.034 -0.012 -2.378 1.00 58.81 101 SER A C 1
ATOM 823 O O . SER A 1 101 ? -2.151 -0.108 -3.594 1.00 58.81 101 SER A O 1
ATOM 825 N N . SER A 1 102 ? -1.959 1.178 -1.767 1.00 73.06 102 SER A N 1
ATOM 826 C CA . SER A 1 102 ? -2.127 2.437 -2.494 1.00 73.06 102 SER A CA 1
ATOM 827 C C . SER A 1 102 ? -1.017 2.689 -3.523 1.00 73.06 102 SER A C 1
ATOM 829 O O . SER A 1 102 ? -1.325 3.085 -4.645 1.00 73.06 102 SER A O 1
ATOM 831 N N . LEU A 1 103 ? 0.252 2.405 -3.198 1.00 83.00 103 LEU A N 1
ATOM 832 C CA . LEU A 1 103 ? 1.379 2.688 -4.092 1.00 83.00 103 LEU A CA 1
ATOM 833 C C . LEU A 1 103 ? 1.437 1.705 -5.267 1.00 83.00 103 LEU A C 1
ATOM 835 O O . LEU A 1 103 ? 1.597 2.125 -6.412 1.00 83.00 103 LEU A O 1
ATOM 839 N N . THR A 1 104 ? 1.274 0.405 -5.007 1.00 86.50 104 THR A N 1
ATOM 840 C CA . THR A 1 104 ? 1.281 -0.626 -6.059 1.00 86.50 104 THR A CA 1
ATOM 841 C C . THR A 1 104 ? 0.057 -0.509 -6.968 1.00 86.50 104 THR A C 1
ATOM 843 O O . THR A 1 104 ? 0.199 -0.582 -8.189 1.00 86.50 104 THR A O 1
ATOM 846 N N . GLN A 1 105 ? -1.129 -0.221 -6.415 1.00 84.69 105 GLN A N 1
ATOM 847 C CA . GLN A 1 105 ? -2.323 0.082 -7.215 1.00 84.69 105 GLN A CA 1
ATOM 848 C C . GLN A 1 105 ? -2.151 1.363 -8.028 1.00 84.69 105 GLN A C 1
ATOM 850 O O . GLN A 1 105 ? -2.568 1.418 -9.185 1.00 84.69 105 GLN A O 1
ATOM 855 N N . GLN A 1 106 ? -1.523 2.395 -7.459 1.00 83.44 106 GLN A N 1
ATOM 856 C CA . GLN A 1 106 ? -1.226 3.617 -8.193 1.00 83.44 106 GLN A CA 1
ATOM 857 C C . GLN A 1 106 ? -0.243 3.357 -9.338 1.00 83.44 106 GLN A C 1
ATOM 859 O O . GLN A 1 106 ? -0.439 3.911 -10.415 1.00 83.44 106 GLN A O 1
ATOM 864 N N . ALA A 1 107 ? 0.763 2.500 -9.144 1.00 86.38 107 ALA A N 1
ATOM 865 C CA . ALA A 1 107 ? 1.720 2.128 -10.185 1.00 86.38 107 ALA A CA 1
ATOM 866 C C . ALA A 1 107 ? 1.041 1.387 -11.344 1.00 86.38 107 ALA A C 1
ATOM 868 O O . ALA A 1 107 ? 1.233 1.758 -12.500 1.00 86.38 107 ALA A O 1
ATOM 869 N N . LEU A 1 108 ? 0.171 0.416 -11.043 1.00 88.75 108 LEU A N 1
ATOM 870 C CA . LEU A 1 108 ? -0.632 -0.267 -12.063 1.00 88.75 108 LEU A CA 1
ATOM 871 C C . LEU A 1 108 ? -1.549 0.718 -12.794 1.00 88.75 108 LEU A C 1
ATOM 873 O O . LEU A 1 108 ? -1.528 0.799 -14.021 1.00 88.75 108 LEU A O 1
ATOM 877 N N . LYS A 1 109 ? -2.300 1.542 -12.052 1.00 85.81 109 LYS A N 1
ATOM 878 C CA . LYS A 1 109 ? -3.174 2.569 -12.632 1.00 85.81 109 LYS A CA 1
ATOM 879 C C . LYS A 1 109 ? -2.399 3.525 -13.541 1.00 85.81 109 LYS A C 1
ATOM 881 O O . LYS A 1 109 ? -2.933 3.924 -14.573 1.00 85.81 109 LYS A O 1
ATOM 886 N N . HIS A 1 110 ? -1.168 3.879 -13.175 1.00 83.19 110 HIS A N 1
ATOM 887 C CA . HIS A 1 110 ? -0.286 4.730 -13.972 1.00 83.19 110 HIS A CA 1
ATOM 888 C C . HIS A 1 110 ? 0.016 4.105 -15.339 1.00 83.19 110 HIS A C 1
ATOM 890 O O . HIS A 1 110 ? -0.165 4.766 -16.358 1.00 83.19 110 HIS A O 1
ATOM 896 N N . VAL A 1 111 ? 0.367 2.815 -15.375 1.00 85.75 111 VAL A N 1
ATOM 897 C CA . VAL A 1 111 ? 0.616 2.071 -16.624 1.00 85.75 111 VAL A CA 1
ATOM 898 C C . VAL A 1 111 ? -0.631 2.028 -17.511 1.00 85.75 111 VAL A C 1
ATOM 900 O O . VAL A 1 111 ? -0.544 2.329 -18.700 1.00 85.75 111 VAL A O 1
ATOM 903 N N . TYR A 1 112 ? -1.811 1.756 -16.942 1.00 86.69 112 TYR A N 1
ATOM 904 C CA . TYR A 1 112 ? -3.065 1.746 -17.709 1.00 86.69 112 TYR A CA 1
ATOM 905 C C . TYR A 1 112 ? -3.420 3.109 -18.323 1.00 86.69 112 TYR A C 1
ATOM 907 O O . TYR A 1 112 ? -3.934 3.168 -19.437 1.00 86.69 112 TYR A O 1
ATOM 915 N N . HIS A 1 113 ? -3.140 4.223 -17.637 1.00 79.62 113 HIS A N 1
ATOM 916 C CA . HIS A 1 113 ? -3.397 5.564 -18.191 1.00 79.62 113 HIS A CA 1
ATOM 917 C C . HIS A 1 113 ? -2.424 5.943 -19.318 1.00 79.62 113 HIS A C 1
ATOM 919 O O . HIS A 1 113 ? -2.682 6.886 -20.072 1.00 79.62 113 HIS A O 1
ATOM 925 N N . GLU A 1 114 ? -1.318 5.213 -19.448 1.00 72.62 114 GLU A N 1
ATOM 926 C CA . GLU A 1 114 ? -0.255 5.469 -20.414 1.00 72.62 114 GLU A CA 1
ATOM 927 C C . GLU A 1 114 ? -0.176 4.403 -21.519 1.00 72.62 114 GLU A C 1
ATOM 929 O O . GLU A 1 114 ? 0.781 4.386 -22.289 1.00 72.62 114 GLU A O 1
ATOM 934 N N . GLU A 1 115 ? -1.219 3.579 -21.680 1.00 68.44 115 GLU A N 1
ATOM 935 C CA . GLU A 1 115 ? -1.273 2.469 -22.646 1.00 68.44 115 GLU A CA 1
ATOM 936 C C . GLU A 1 115 ? -0.929 2.888 -24.087 1.00 68.44 115 GLU A C 1
ATOM 938 O O . GLU A 1 115 ? -0.249 2.166 -24.812 1.00 68.44 115 GLU A O 1
ATOM 943 N N . LYS A 1 116 ? -1.284 4.117 -24.478 1.00 68.69 116 LYS A N 1
ATOM 944 C CA . LYS A 1 116 ? -0.935 4.699 -25.787 1.00 68.69 116 LYS A CA 1
ATOM 945 C C . LYS A 1 116 ? 0.574 4.820 -26.053 1.00 68.69 116 LYS A C 1
ATOM 947 O O . LYS A 1 116 ? 0.965 4.950 -27.207 1.00 68.69 116 LYS A O 1
ATOM 952 N N . TYR A 1 117 ? 1.405 4.829 -25.011 1.00 66.00 117 TYR A N 1
ATOM 953 C CA . TY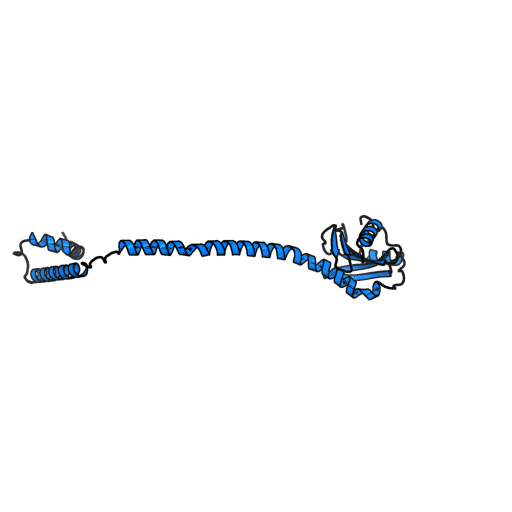R A 1 117 ? 2.867 4.884 -25.111 1.00 66.00 117 TYR A CA 1
ATOM 954 C C . TYR A 1 117 ? 3.519 3.498 -25.029 1.00 66.00 117 TYR A C 1
ATOM 956 O O . TYR A 1 117 ? 4.703 3.374 -25.337 1.00 66.00 117 TYR A O 1
ATOM 964 N N . LEU A 1 118 ? 2.756 2.458 -24.666 1.00 64.50 118 LEU A N 1
ATOM 965 C CA . LEU A 1 118 ? 3.227 1.070 -24.672 1.00 64.50 118 LEU A CA 1
ATOM 966 C C . LEU A 1 118 ? 3.362 0.521 -26.101 1.00 64.50 118 LEU A C 1
ATOM 968 O O . LEU A 1 118 ? 4.128 -0.409 -26.334 1.00 64.50 118 LEU A O 1
ATOM 972 N N . THR A 1 119 ? 2.657 1.115 -27.069 1.00 61.69 119 THR A N 1
ATOM 973 C CA . THR A 1 119 ? 2.680 0.709 -28.479 1.00 61.69 119 THR A CA 1
ATOM 974 C C . THR A 1 119 ? 3.157 1.847 -29.385 1.00 61.69 119 THR A C 1
ATOM 976 O O . THR A 1 119 ? 2.449 2.835 -29.565 1.00 61.69 119 THR A O 1
ATOM 979 N N . GLY A 1 120 ? 4.320 1.686 -30.026 1.00 58.06 120 GLY A N 1
ATOM 980 C CA . GLY A 1 120 ? 4.659 2.453 -31.235 1.00 58.06 120 GLY A CA 1
ATOM 981 C C . GLY A 1 120 ? 5.399 3.785 -31.054 1.00 58.06 120 GLY A C 1
ATOM 982 O O . GLY A 1 120 ? 5.246 4.674 -31.890 1.00 58.06 120 GLY A O 1
ATOM 983 N N . GLY A 1 121 ? 6.220 3.941 -30.012 1.00 65.88 121 GLY A N 1
ATOM 984 C CA . GLY A 1 121 ? 7.148 5.075 -29.910 1.00 65.88 121 GLY A CA 1
ATOM 985 C C . GLY A 1 121 ? 8.407 4.901 -30.772 1.00 65.88 121 GLY A C 1
ATOM 986 O O . GLY A 1 121 ? 8.908 3.788 -30.945 1.00 65.88 121 GLY A O 1
ATOM 987 N N . ASN A 1 122 ? 8.945 6.007 -31.296 1.00 72.56 122 ASN A N 1
ATOM 988 C CA . ASN A 1 122 ? 10.264 5.997 -31.934 1.00 72.56 122 ASN A CA 1
ATOM 989 C C . ASN A 1 122 ? 11.351 5.787 -30.866 1.00 72.56 122 ASN A C 1
ATOM 991 O O . ASN A 1 122 ? 11.270 6.422 -29.811 1.00 72.56 122 ASN A O 1
ATOM 995 N N . PRO A 1 123 ? 12.371 4.947 -31.123 1.00 79.38 123 PRO A N 1
ATOM 996 C CA . PRO A 1 123 ? 13.488 4.783 -30.203 1.00 79.38 123 PRO A CA 1
ATOM 997 C C . PRO A 1 123 ? 14.157 6.126 -29.903 1.00 79.38 123 PRO A C 1
ATOM 999 O O . PRO A 1 123 ? 14.459 6.899 -30.814 1.00 79.38 123 PRO A O 1
ATOM 1002 N N . ILE A 1 124 ? 14.396 6.392 -28.623 1.00 82.31 124 ILE A N 1
ATOM 1003 C CA . ILE A 1 124 ? 15.144 7.557 -28.155 1.00 82.31 124 ILE A CA 1
ATOM 1004 C C . ILE A 1 124 ? 16.629 7.188 -28.136 1.00 82.31 124 ILE A C 1
ATOM 1006 O O . ILE A 1 124 ? 17.003 6.096 -27.703 1.00 82.31 124 ILE A O 1
ATOM 1010 N N . ALA A 1 125 ? 17.487 8.096 -28.601 1.00 83.50 125 ALA A N 1
ATOM 1011 C CA . ALA A 1 125 ? 18.927 7.880 -28.590 1.00 83.50 125 ALA A CA 1
ATOM 1012 C C . ALA A 1 125 ? 19.470 7.801 -27.149 1.00 83.50 125 ALA A C 1
ATOM 1014 O O . ALA A 1 125 ? 19.026 8.520 -26.249 1.00 83.50 125 ALA A O 1
ATOM 1015 N N . ARG A 1 126 ? 20.445 6.915 -26.917 1.00 80.62 126 ARG A N 1
ATOM 1016 C CA . ARG A 1 126 ? 20.979 6.623 -25.576 1.00 80.62 126 ARG A CA 1
ATOM 1017 C C . ARG A 1 126 ? 21.537 7.859 -24.869 1.00 80.62 126 ARG A C 1
ATOM 1019 O O . ARG A 1 126 ? 21.265 8.075 -23.691 1.00 80.62 126 ARG A O 1
ATOM 1026 N N . ASP A 1 127 ? 22.274 8.683 -25.601 1.00 82.06 127 ASP A N 1
ATOM 1027 C CA . ASP A 1 127 ? 22.856 9.932 -25.115 1.00 82.06 127 ASP A CA 1
ATOM 1028 C C . ASP A 1 127 ? 21.779 10.914 -24.622 1.00 82.06 127 ASP A C 1
ATOM 1030 O O . ASP A 1 127 ? 21.981 11.655 -23.660 1.00 82.06 127 ASP A O 1
ATOM 1034 N N . GLU A 1 128 ? 20.607 10.913 -25.257 1.00 83.44 128 GLU A N 1
ATOM 1035 C CA . GLU A 1 128 ? 19.473 11.721 -24.834 1.00 83.44 128 GLU A CA 1
ATOM 1036 C C . GLU A 1 128 ? 18.843 11.202 -23.539 1.00 83.44 128 GLU A C 1
ATOM 1038 O O . GLU A 1 128 ? 18.503 12.003 -22.664 1.00 83.44 128 GLU A O 1
ATOM 1043 N N . ILE A 1 129 ? 18.735 9.883 -23.382 1.00 81.88 129 ILE A N 1
ATOM 1044 C CA . ILE A 1 129 ? 18.216 9.252 -22.162 1.00 81.88 129 ILE A CA 1
ATOM 1045 C C . ILE A 1 129 ? 19.142 9.551 -20.985 1.00 81.88 129 ILE A C 1
ATOM 1047 O O . ILE A 1 129 ? 18.676 10.016 -19.948 1.00 81.88 129 ILE A O 1
ATOM 1051 N N . GLU A 1 130 ? 20.452 9.372 -21.156 1.00 81.88 130 GLU A N 1
ATOM 1052 C CA . GLU A 1 130 ? 21.446 9.665 -20.120 1.00 81.88 130 GLU A CA 1
ATOM 1053 C C . GLU A 1 130 ? 21.417 11.146 -19.717 1.00 81.88 130 GLU A C 1
ATOM 1055 O O . GLU A 1 130 ? 21.382 11.458 -18.527 1.00 81.88 130 GLU A O 1
ATOM 1060 N N . ARG A 1 131 ? 21.311 12.079 -20.677 1.00 82.12 131 ARG A N 1
ATOM 1061 C CA . ARG A 1 131 ? 21.122 13.511 -20.370 1.00 82.12 131 ARG A CA 1
ATOM 1062 C C . ARG A 1 131 ? 19.838 13.784 -19.592 1.00 82.12 131 ARG A C 1
ATOM 1064 O O . ARG A 1 131 ? 19.825 14.666 -18.733 1.00 82.12 131 ARG A O 1
ATOM 1071 N N . ARG A 1 132 ? 18.744 13.085 -19.913 1.00 81.88 132 ARG A N 1
ATOM 1072 C CA . ARG A 1 132 ? 17.472 13.219 -19.189 1.00 81.88 132 ARG A CA 1
ATOM 1073 C C . ARG A 1 132 ? 17.612 12.681 -17.769 1.00 81.88 132 ARG A C 1
ATOM 1075 O O . ARG A 1 132 ? 17.214 13.383 -16.854 1.00 81.88 132 ARG A O 1
ATOM 1082 N N . LEU A 1 133 ? 18.225 11.516 -17.574 1.00 79.38 133 LEU A N 1
ATOM 1083 C CA . LEU A 1 133 ? 18.438 10.904 -16.257 1.00 79.38 133 LEU A CA 1
ATOM 1084 C C . LEU A 1 133 ? 19.396 11.714 -15.373 1.00 79.38 133 LEU A C 1
ATOM 1086 O O . LEU A 1 133 ? 19.092 11.956 -14.204 1.00 79.38 133 LEU A O 1
ATOM 1090 N N . ALA A 1 134 ? 20.485 12.232 -15.948 1.00 79.50 134 ALA A N 1
ATOM 1091 C CA . ALA A 1 134 ? 21.474 13.041 -15.240 1.00 79.50 134 ALA A CA 1
ATOM 1092 C C . ALA A 1 134 ? 20.871 14.319 -14.632 1.00 79.50 134 ALA A C 1
ATOM 1094 O O . ALA A 1 134 ? 21.252 14.718 -13.532 1.00 79.50 134 ALA A O 1
ATOM 1095 N N . LYS A 1 135 ? 19.875 14.934 -15.291 1.00 75.00 135 LYS A N 1
ATOM 1096 C CA . LYS A 1 135 ? 19.134 16.089 -14.742 1.00 75.00 135 LYS A CA 1
ATOM 1097 C C . LYS A 1 135 ? 18.391 15.775 -13.441 1.00 75.00 135 LYS A C 1
ATOM 1099 O O . LYS A 1 135 ? 18.060 16.703 -12.708 1.00 75.00 135 LYS A O 1
ATOM 1104 N N . TYR A 1 136 ? 18.133 14.501 -13.163 1.00 69.88 136 TYR A N 1
ATOM 1105 C CA . TYR A 1 136 ? 17.424 14.032 -11.974 1.00 69.88 136 TYR A CA 1
ATOM 1106 C C . TYR A 1 136 ? 18.337 13.266 -11.010 1.00 69.88 136 TYR A C 1
ATOM 1108 O O . TYR A 1 136 ? 17.844 12.616 -10.095 1.00 69.88 136 TYR A O 1
ATOM 1116 N N . GLY A 1 137 ? 19.662 13.334 -11.203 1.00 67.81 137 GLY A N 1
ATOM 1117 C CA . GLY A 1 137 ? 20.626 12.644 -10.343 1.00 67.81 137 GLY A CA 1
ATOM 1118 C C . GLY A 1 137 ? 20.534 11.119 -10.424 1.00 67.81 137 GLY A C 1
ATOM 1119 O O . GLY A 1 137 ? 20.982 10.430 -9.512 1.00 67.81 137 GLY A O 1
ATOM 1120 N N . VAL A 1 138 ? 19.937 10.590 -11.495 1.00 69.06 138 VAL A N 1
ATOM 1121 C CA . VAL A 1 138 ? 19.815 9.154 -11.736 1.00 69.06 138 VAL A CA 1
ATOM 1122 C C . VAL A 1 138 ? 20.861 8.738 -12.758 1.00 69.06 138 VAL A C 1
ATOM 1124 O O . VAL A 1 138 ? 20.991 9.361 -13.809 1.00 69.06 138 VAL A O 1
ATOM 1127 N N . SER A 1 139 ? 21.576 7.656 -12.470 1.00 67.19 139 SER A N 1
ATOM 1128 C CA . SER A 1 139 ? 22.417 6.963 -13.440 1.00 67.19 139 SER A CA 1
ATOM 1129 C C . SER A 1 139 ? 22.016 5.496 -13.452 1.00 67.19 139 SER A C 1
ATOM 1131 O O . SER A 1 139 ? 21.918 4.884 -12.391 1.00 67.19 139 SER A O 1
ATOM 1133 N N . LEU A 1 140 ? 21.748 4.950 -14.637 1.00 70.25 140 LEU A N 1
ATOM 1134 C CA . LEU A 1 140 ? 21.520 3.519 -14.816 1.00 70.25 140 LEU A CA 1
ATOM 1135 C C . LEU A 1 140 ? 22.807 2.906 -15.390 1.00 70.25 140 LEU A C 1
ATOM 1137 O O . LEU A 1 140 ? 23.287 3.415 -16.406 1.00 70.25 140 LEU A O 1
ATOM 1141 N N . PRO A 1 141 ? 23.368 1.843 -14.780 1.00 66.38 141 PRO A N 1
ATOM 1142 C CA . PRO A 1 141 ? 24.604 1.208 -15.256 1.00 66.38 141 PRO A CA 1
ATOM 1143 C C . PRO A 1 141 ? 24.489 0.723 -16.706 1.00 66.38 141 PRO A C 1
ATOM 1145 O O . PRO A 1 141 ? 25.429 0.809 -17.498 1.00 66.38 141 PRO A O 1
ATOM 1148 N N . SER A 1 142 ? 23.301 0.241 -17.054 1.00 74.19 142 SER A N 1
ATOM 1149 C CA . SER A 1 142 ? 22.960 -0.330 -18.349 1.00 74.19 142 SER A CA 1
ATOM 1150 C C . SER A 1 142 ? 21.513 0.011 -18.678 1.00 74.19 142 SER A C 1
ATOM 1152 O O . SER A 1 142 ? 20.600 -0.193 -17.880 1.00 74.19 142 SER A O 1
ATOM 1154 N N . LEU A 1 143 ? 21.308 0.555 -19.876 1.00 71.75 143 LEU A N 1
ATOM 1155 C CA . LEU A 1 143 ? 19.989 0.832 -20.432 1.00 71.75 143 LEU A CA 1
ATOM 1156 C C . LEU A 1 143 ? 19.594 -0.301 -21.393 1.00 71.75 143 LEU A C 1
ATOM 1158 O O . LEU A 1 143 ? 20.467 -0.830 -22.089 1.00 71.75 143 LEU A O 1
ATOM 1162 N N . PRO A 1 144 ? 18.303 -0.665 -21.462 1.00 75.75 144 PRO A N 1
ATOM 1163 C CA . PRO A 1 144 ? 17.786 -1.567 -22.485 1.00 75.75 144 PRO A CA 1
ATOM 1164 C C . PRO A 1 144 ? 18.081 -1.069 -23.903 1.00 75.75 144 PRO A C 1
ATOM 1166 O O . PRO A 1 144 ? 18.192 0.134 -24.136 1.00 75.75 144 PRO A O 1
ATOM 1169 N N . GLU A 1 145 ? 18.167 -2.000 -24.856 1.00 70.69 145 GLU A N 1
ATOM 1170 C CA . GLU A 1 145 ? 18.573 -1.721 -26.242 1.00 70.69 145 GLU A CA 1
ATOM 1171 C C . GLU A 1 145 ? 17.628 -0.741 -26.951 1.00 70.69 145 GLU A C 1
ATOM 1173 O O . GLU A 1 145 ? 18.063 0.092 -27.746 1.00 70.69 145 GLU A O 1
ATOM 1178 N N . LYS A 1 146 ? 16.335 -0.792 -26.615 1.00 82.62 146 LYS A N 1
ATOM 1179 C CA . LYS A 1 146 ? 15.312 0.074 -27.192 1.00 82.62 146 LYS A CA 1
ATOM 1180 C C . LYS A 1 146 ? 14.474 0.709 -26.092 1.00 82.62 146 LYS A C 1
ATOM 1182 O O . LYS A 1 146 ? 13.723 0.035 -25.394 1.00 82.62 146 LYS A O 1
ATOM 1187 N N . VAL A 1 147 ? 14.584 2.027 -25.965 1.00 85.44 147 VAL A N 1
ATOM 1188 C CA . VAL A 1 147 ? 13.753 2.849 -25.078 1.00 85.44 147 VAL A CA 1
ATOM 1189 C C . VAL A 1 147 ? 12.879 3.740 -25.940 1.00 85.44 147 VAL A C 1
ATOM 1191 O O . VAL A 1 147 ? 13.381 4.500 -26.764 1.00 85.44 147 VAL A O 1
ATOM 1194 N N . VAL A 1 148 ? 11.567 3.636 -25.762 1.00 85.31 148 VAL A N 1
ATOM 1195 C CA . VAL A 1 148 ? 10.564 4.343 -26.573 1.00 85.31 148 VAL A CA 1
ATOM 1196 C C . VAL A 1 148 ? 9.994 5.565 -25.855 1.00 85.31 148 VAL A C 1
ATOM 1198 O O . VAL A 1 148 ? 9.406 6.444 -26.481 1.00 85.31 148 VAL A O 1
ATOM 1201 N N . PHE A 1 149 ? 10.191 5.647 -24.538 1.00 84.50 149 PHE A N 1
ATOM 1202 C CA . PHE A 1 149 ? 9.718 6.754 -23.719 1.00 84.50 149 PHE A CA 1
ATOM 1203 C C . PHE A 1 149 ? 10.633 6.966 -22.515 1.00 84.50 149 PHE A C 1
ATOM 1205 O O . PHE A 1 149 ? 11.064 6.006 -21.884 1.00 84.50 149 PHE A O 1
ATOM 1212 N N . ALA A 1 150 ? 10.917 8.225 -22.186 1.00 85.94 150 ALA A N 1
ATOM 1213 C CA . ALA A 1 150 ? 11.657 8.609 -20.988 1.00 85.94 150 ALA A CA 1
ATOM 1214 C C . ALA A 1 150 ? 11.240 10.024 -20.577 1.00 85.94 150 ALA A C 1
ATOM 1216 O O . ALA A 1 150 ? 11.676 11.004 -21.189 1.00 85.94 150 ALA A O 1
ATOM 1217 N N . SER A 1 151 ? 10.381 10.151 -19.572 1.00 83.44 151 SER A N 1
ATOM 1218 C CA . SER A 1 151 ? 9.855 11.442 -19.125 1.00 83.44 151 SER A CA 1
ATOM 1219 C C . SER A 1 151 ? 9.721 11.510 -17.611 1.00 83.44 151 SER A C 1
ATOM 1221 O O . SER A 1 151 ? 9.662 10.499 -16.917 1.00 83.44 151 SER A O 1
ATOM 1223 N N . ARG A 1 152 ? 9.642 12.738 -17.103 1.00 84.44 152 ARG A N 1
ATOM 1224 C CA . ARG A 1 152 ? 9.262 13.004 -15.722 1.00 84.44 152 ARG A CA 1
ATOM 1225 C C . ARG A 1 152 ? 7.744 12.914 -15.596 1.00 84.44 152 ARG A C 1
ATOM 1227 O O . ARG A 1 152 ? 7.037 13.633 -16.304 1.00 84.44 152 ARG A O 1
ATOM 1234 N N . CYS A 1 153 ? 7.269 12.109 -14.657 1.00 81.12 153 CYS A N 1
ATOM 1235 C CA . CYS A 1 153 ? 5.854 11.962 -14.340 1.00 81.12 153 CYS A CA 1
ATOM 1236 C C . CYS A 1 153 ? 5.611 12.217 -12.847 1.00 81.12 153 CYS A C 1
ATOM 1238 O O . CYS A 1 153 ? 6.489 12.008 -12.011 1.00 81.12 153 CYS A O 1
ATOM 1240 N N . GLY A 1 154 ? 4.416 12.700 -12.509 1.00 81.50 154 GLY A N 1
ATOM 1241 C CA . GLY A 1 154 ? 3.975 12.763 -11.117 1.00 81.50 154 GLY A CA 1
ATOM 1242 C C . GLY A 1 154 ? 3.511 11.381 -10.669 1.00 81.50 154 GLY A C 1
ATOM 1243 O O . GLY A 1 154 ? 2.630 10.806 -11.302 1.00 81.50 154 GLY A O 1
ATOM 1244 N N . PHE A 1 155 ? 4.088 10.857 -9.593 1.00 81.81 155 PHE A N 1
ATOM 1245 C CA . PHE A 1 155 ? 3.783 9.533 -9.061 1.00 81.81 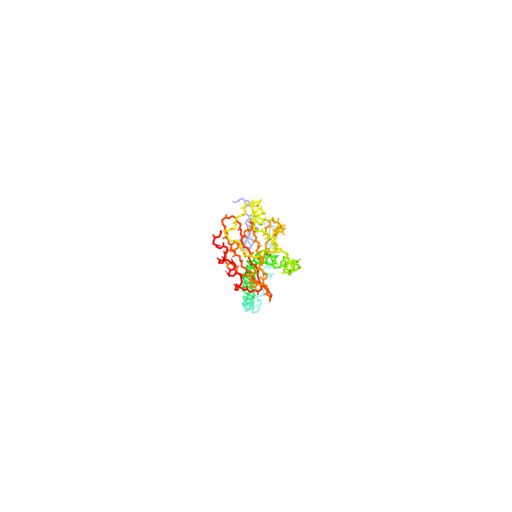155 PHE A CA 1
ATOM 1246 C C . PHE A 1 155 ? 3.790 9.579 -7.532 1.00 81.81 155 PHE A C 1
ATOM 1248 O O . PHE A 1 155 ? 4.747 10.059 -6.938 1.00 81.81 155 PHE A O 1
ATOM 1255 N N . GLY A 1 156 ? 2.708 9.130 -6.889 1.00 74.38 156 GLY A N 1
ATOM 1256 C CA . GLY A 1 156 ? 2.581 9.104 -5.425 1.00 74.38 156 GLY A CA 1
ATOM 1257 C C . GLY A 1 156 ? 2.749 10.459 -4.725 1.00 74.38 156 GLY A C 1
ATOM 1258 O O . GLY A 1 156 ? 3.172 10.501 -3.578 1.00 74.38 156 GLY A O 1
ATOM 1259 N N . GLY A 1 157 ? 2.448 11.567 -5.413 1.00 78.62 157 GLY A N 1
ATOM 1260 C CA . GLY A 1 157 ? 2.652 12.927 -4.893 1.00 78.62 157 GLY A CA 1
ATOM 1261 C C . GLY A 1 157 ? 4.074 13.471 -5.072 1.00 78.62 157 GLY A C 1
ATOM 1262 O O . GLY A 1 157 ? 4.295 14.653 -4.830 1.00 78.62 157 GLY A O 1
ATOM 1263 N N . GLU A 1 158 ? 5.001 12.650 -5.567 1.00 80.88 158 GLU A N 1
ATOM 1264 C CA . GLU A 1 158 ? 6.395 13.000 -5.835 1.00 80.88 158 GLU A CA 1
ATOM 1265 C C . GLU A 1 158 ? 6.704 12.986 -7.340 1.00 80.88 158 GLU A C 1
ATOM 1267 O O . GLU A 1 158 ? 5.916 12.538 -8.179 1.00 80.88 158 GLU A O 1
ATOM 1272 N N . SER A 1 159 ? 7.880 13.493 -7.704 1.00 82.88 159 SER A N 1
ATOM 1273 C CA . SER A 1 159 ? 8.394 13.392 -9.070 1.00 82.88 159 SER A CA 1
ATOM 1274 C C . SER A 1 159 ? 9.092 12.047 -9.275 1.00 82.88 159 SER A C 1
ATOM 1276 O O . SER A 1 159 ? 10.058 11.746 -8.581 1.00 82.88 159 SER A O 1
ATOM 1278 N N . ALA A 1 160 ? 8.663 11.280 -10.276 1.00 85.06 160 ALA A N 1
ATOM 1279 C CA . ALA A 1 160 ? 9.311 10.042 -10.699 1.00 85.06 160 ALA A CA 1
ATOM 1280 C C . ALA A 1 160 ? 9.788 10.133 -12.154 1.00 85.06 160 ALA A C 1
ATOM 1282 O O . ALA A 1 160 ? 9.223 10.869 -12.969 1.00 85.06 160 ALA A O 1
ATOM 1283 N N . MET A 1 161 ? 10.824 9.368 -12.489 1.00 86.19 161 MET A N 1
ATOM 1284 C CA . MET A 1 161 ? 11.224 9.158 -13.880 1.00 86.19 161 MET A CA 1
ATOM 1285 C C . MET A 1 161 ? 10.549 7.904 -14.414 1.00 86.19 161 MET A C 1
ATOM 1287 O O . MET A 1 161 ? 10.768 6.815 -13.892 1.00 86.19 161 MET A O 1
ATOM 1291 N N . HIS A 1 162 ? 9.738 8.077 -15.454 1.00 88.50 162 HIS A N 1
ATOM 1292 C CA . HIS A 1 162 ? 9.063 7.003 -16.163 1.00 88.50 162 HIS A CA 1
ATOM 1293 C C . HIS A 1 162 ? 9.794 6.709 -17.471 1.00 88.50 162 HIS A C 1
ATOM 1295 O O . HIS A 1 162 ? 9.934 7.581 -18.331 1.00 88.50 162 HIS A O 1
ATOM 1301 N N . ILE A 1 163 ? 10.258 5.472 -17.607 1.00 88.31 163 ILE A N 1
ATOM 1302 C CA . ILE A 1 163 ? 10.917 4.946 -18.793 1.00 88.31 163 ILE A CA 1
ATOM 1303 C C . ILE A 1 163 ? 10.108 3.757 -19.307 1.00 88.31 163 ILE A C 1
ATOM 1305 O O . ILE A 1 163 ? 9.755 2.877 -18.529 1.00 88.31 163 ILE A O 1
ATOM 1309 N N . ILE A 1 164 ? 9.847 3.714 -20.611 1.00 89.12 164 ILE A N 1
ATOM 1310 C CA . ILE A 1 164 ? 9.283 2.538 -21.281 1.00 89.12 164 ILE A CA 1
ATOM 1311 C C . ILE A 1 164 ? 10.353 2.006 -22.222 1.00 89.12 164 ILE A C 1
ATOM 1313 O O . ILE A 1 164 ? 10.798 2.698 -23.145 1.00 89.12 164 ILE A O 1
ATOM 1317 N N . ALA A 1 165 ? 10.777 0.782 -21.956 1.00 88.81 165 ALA A N 1
ATOM 1318 C CA . ALA A 1 165 ? 11.734 0.037 -22.750 1.00 88.81 165 ALA A CA 1
ATOM 1319 C C . ALA A 1 165 ? 11.058 -1.142 -23.444 1.00 88.81 165 ALA A C 1
ATOM 1321 O O . ALA A 1 165 ? 9.955 -1.531 -23.080 1.00 88.81 165 ALA A O 1
ATOM 1322 N N . GLU A 1 166 ? 11.730 -1.725 -24.425 1.00 86.38 166 GLU A N 1
ATOM 1323 C CA . GLU A 1 166 ? 11.271 -2.918 -25.123 1.00 86.38 166 GLU A CA 1
ATOM 1324 C C . GLU A 1 166 ? 12.284 -4.049 -24.925 1.00 86.38 166 GLU A C 1
ATOM 1326 O O . GLU A 1 166 ? 13.473 -3.880 -25.201 1.00 86.38 166 GLU A O 1
ATOM 1331 N N . ILE A 1 167 ? 11.806 -5.197 -24.442 1.00 85.06 167 ILE A N 1
ATOM 1332 C CA . ILE A 1 167 ? 12.563 -6.450 -24.347 1.00 85.06 167 ILE A CA 1
ATOM 1333 C C . ILE A 1 167 ? 11.816 -7.487 -25.184 1.00 85.06 167 ILE A C 1
ATOM 1335 O O . ILE A 1 167 ? 10.633 -7.728 -24.955 1.00 85.06 167 ILE A O 1
ATOM 1339 N N . ASP A 1 168 ? 12.488 -8.087 -26.168 1.00 84.12 168 ASP A N 1
ATOM 1340 C CA . ASP A 1 168 ? 11.908 -9.067 -27.103 1.00 84.12 168 ASP A CA 1
ATOM 1341 C C . ASP A 1 168 ? 10.611 -8.594 -27.794 1.00 84.12 168 ASP A C 1
ATOM 1343 O O . ASP A 1 168 ? 9.673 -9.368 -27.990 1.00 84.12 168 ASP A O 1
ATOM 1347 N N . GLY A 1 169 ? 10.514 -7.305 -28.131 1.00 81.25 169 GLY A N 1
ATOM 1348 C CA . GLY A 1 169 ? 9.306 -6.744 -28.745 1.00 81.25 169 GLY A CA 1
ATOM 1349 C C . GLY A 1 169 ? 8.171 -6.432 -27.766 1.00 81.25 169 GLY A C 1
ATOM 1350 O O . GLY A 1 169 ? 7.112 -5.982 -28.200 1.00 81.25 169 GLY A O 1
ATOM 1351 N N . LYS A 1 170 ? 8.365 -6.657 -26.460 1.00 86.69 170 LYS A N 1
ATOM 1352 C CA . LYS A 1 170 ? 7.362 -6.404 -25.419 1.00 86.69 170 LYS A CA 1
ATOM 1353 C C . LYS A 1 170 ? 7.740 -5.199 -24.554 1.00 86.69 170 LYS A C 1
ATOM 1355 O O . LYS A 1 170 ? 8.903 -5.086 -24.158 1.00 86.69 170 LYS A O 1
ATOM 1360 N N . PRO A 1 171 ? 6.783 -4.311 -24.231 1.00 88.94 171 PRO A N 1
ATOM 1361 C CA . PRO A 1 171 ? 7.054 -3.138 -23.416 1.00 88.94 171 PRO A CA 1
ATOM 1362 C C . PRO A 1 171 ? 7.293 -3.518 -21.950 1.00 88.94 171 PRO A C 1
ATOM 1364 O O . PRO A 1 171 ? 6.596 -4.354 -21.374 1.00 88.94 171 PRO A O 1
ATOM 1367 N N . VAL A 1 172 ? 8.271 -2.858 -21.340 1.00 91.06 172 VAL A N 1
ATOM 1368 C CA . VAL A 1 172 ? 8.600 -2.932 -19.919 1.00 91.06 172 VAL A CA 1
ATOM 1369 C C . VAL A 1 172 ? 8.693 -1.510 -19.384 1.00 91.06 172 VAL A C 1
ATOM 1371 O O . VAL A 1 172 ? 9.478 -0.694 -19.871 1.00 91.06 172 VAL A O 1
ATOM 1374 N N . THR A 1 173 ? 7.888 -1.213 -18.371 1.00 91.69 173 THR A N 1
ATOM 1375 C CA . THR A 1 173 ? 7.860 0.083 -17.700 1.00 91.69 173 THR A CA 1
ATOM 1376 C C . THR A 1 173 ? 8.792 0.062 -16.496 1.00 91.69 173 THR A C 1
ATOM 1378 O O . THR A 1 173 ? 8.674 -0.799 -15.629 1.00 91.69 173 THR A O 1
ATOM 1381 N N . LEU A 1 174 ? 9.677 1.050 -16.410 1.00 90.38 174 LEU A N 1
ATOM 1382 C CA . LEU A 1 174 ? 10.484 1.358 -15.237 1.00 90.38 174 LEU A CA 1
ATOM 1383 C C . LEU A 1 174 ? 10.058 2.714 -14.669 1.00 90.38 174 LEU A C 1
ATOM 1385 O O . LEU A 1 174 ? 10.095 3.734 -15.360 1.00 90.38 174 LEU A O 1
ATOM 1389 N N . LEU A 1 175 ? 9.721 2.730 -13.384 1.00 89.94 175 LEU A N 1
ATOM 1390 C CA . LEU A 1 175 ? 9.546 3.937 -12.590 1.00 89.94 175 LEU A CA 1
ATOM 1391 C C . LEU A 1 175 ? 10.690 4.039 -11.578 1.00 89.94 175 LEU A C 1
ATOM 1393 O O . LEU A 1 175 ? 10.903 3.140 -10.766 1.00 89.94 175 LEU A O 1
ATOM 1397 N N . LEU A 1 176 ? 11.407 5.157 -11.622 1.00 88.81 176 LEU A N 1
ATOM 1398 C CA . LEU A 1 176 ? 12.406 5.545 -10.630 1.00 88.81 176 LEU A CA 1
ATOM 1399 C C . LEU A 1 176 ? 11.793 6.607 -9.724 1.00 88.81 176 LEU A C 1
ATOM 1401 O O . LEU A 1 176 ? 11.415 7.678 -10.207 1.00 88.81 176 LEU A O 1
ATOM 1405 N N . THR A 1 177 ? 11.682 6.324 -8.430 1.00 87.12 177 THR A N 1
ATOM 1406 C CA . THR A 1 177 ? 10.981 7.195 -7.480 1.00 87.12 177 THR A CA 1
ATOM 1407 C C . THR A 1 177 ? 11.749 7.353 -6.164 1.00 87.12 177 THR A C 1
ATOM 1409 O O . THR A 1 177 ? 12.347 6.389 -5.684 1.00 87.12 177 THR A O 1
ATOM 1412 N N . PRO A 1 178 ? 11.717 8.542 -5.533 1.00 85.44 178 PRO A N 1
ATOM 1413 C CA . PRO A 1 178 ? 12.236 8.723 -4.178 1.00 85.44 178 PRO A CA 1
ATOM 1414 C C . PRO A 1 178 ? 11.304 8.139 -3.100 1.00 85.44 178 PRO A C 1
ATOM 1416 O O . PRO A 1 178 ? 11.695 8.041 -1.938 1.00 85.44 178 PRO A O 1
ATOM 1419 N N . ILE A 1 179 ? 10.072 7.748 -3.457 1.00 86.06 179 ILE A N 1
ATOM 1420 C CA . ILE A 1 179 ? 9.095 7.188 -2.516 1.00 86.06 179 ILE A CA 1
ATOM 1421 C C . ILE A 1 179 ? 9.629 5.875 -1.953 1.00 86.06 179 ILE A C 1
ATOM 1423 O O . ILE A 1 179 ? 10.084 5.016 -2.705 1.00 86.06 179 ILE A O 1
ATOM 1427 N N . ALA A 1 180 ? 9.562 5.711 -0.631 1.00 86.12 180 ALA A N 1
ATOM 1428 C CA . ALA A 1 180 ? 9.987 4.490 0.039 1.00 86.12 180 ALA A CA 1
ATOM 1429 C C . ALA A 1 180 ? 9.169 3.279 -0.440 1.00 86.12 180 ALA A C 1
ATOM 1431 O O . ALA A 1 180 ? 7.942 3.288 -0.372 1.00 86.12 180 ALA A O 1
ATOM 1432 N N . VAL A 1 181 ? 9.864 2.227 -0.877 1.00 86.75 181 VAL A N 1
ATOM 1433 C CA . VAL A 1 181 ? 9.259 0.954 -1.292 1.00 86.75 181 VAL A CA 1
ATOM 1434 C C . VAL A 1 181 ? 9.692 -0.185 -0.376 1.00 86.75 181 VAL A C 1
ATOM 1436 O O . VAL A 1 181 ? 10.754 -0.135 0.253 1.00 86.75 181 VAL A O 1
ATOM 1439 N N . GLU A 1 182 ? 8.878 -1.235 -0.330 1.00 85.56 182 GLU A N 1
ATOM 1440 C CA . GLU A 1 182 ? 9.289 -2.529 0.210 1.00 85.56 182 GLU A CA 1
ATOM 1441 C C . GLU A 1 182 ? 10.234 -3.222 -0.773 1.00 85.56 182 GLU A C 1
ATOM 1443 O O . GLU A 1 182 ? 9.942 -3.328 -1.967 1.00 85.56 182 GLU A O 1
ATOM 1448 N N . ASP A 1 183 ? 11.373 -3.686 -0.267 1.00 88.12 183 ASP A N 1
ATOM 1449 C CA . ASP A 1 183 ? 12.372 -4.332 -1.104 1.00 88.12 183 ASP A CA 1
ATOM 1450 C C . ASP A 1 183 ? 11.927 -5.734 -1.542 1.00 88.12 183 ASP A C 1
ATOM 1452 O O . ASP A 1 183 ? 11.341 -6.486 -0.764 1.00 88.12 183 ASP A O 1
ATOM 1456 N N . ASN A 1 184 ? 12.218 -6.082 -2.796 1.00 85.31 184 ASN A N 1
ATOM 1457 C CA . ASN A 1 184 ? 11.898 -7.366 -3.426 1.00 85.31 184 ASN A CA 1
ATOM 1458 C C . ASN A 1 184 ? 10.413 -7.781 -3.399 1.00 85.31 184 ASN A C 1
ATOM 1460 O O . ASN A 1 184 ? 10.094 -8.953 -3.611 1.00 85.31 184 ASN A O 1
ATOM 1464 N N . LYS A 1 185 ? 9.491 -6.833 -3.209 1.00 87.38 185 LYS A N 1
ATOM 1465 C CA . LYS A 1 185 ? 8.050 -7.097 -3.243 1.00 87.38 185 LYS A CA 1
ATOM 1466 C C . LYS A 1 185 ? 7.534 -7.186 -4.676 1.00 87.38 185 LYS A C 1
ATOM 1468 O O . LYS A 1 185 ? 7.686 -6.241 -5.451 1.00 87.38 185 LYS A O 1
ATOM 1473 N N . SER A 1 186 ? 6.871 -8.293 -4.996 1.00 89.75 186 SER A N 1
ATOM 1474 C CA . SER A 1 186 ? 6.110 -8.454 -6.238 1.00 89.75 186 SER A CA 1
ATOM 1475 C C . SER A 1 186 ? 4.651 -8.045 -6.032 1.00 89.75 186 SER A C 1
ATOM 1477 O O . SER A 1 186 ? 4.088 -8.234 -4.954 1.00 89.75 186 SER A O 1
ATOM 1479 N N . PHE A 1 187 ? 4.035 -7.488 -7.066 1.00 90.75 187 PHE A N 1
ATOM 1480 C CA . PHE A 1 187 ? 2.624 -7.107 -7.111 1.00 90.75 187 PHE A CA 1
ATOM 1481 C C . PHE A 1 187 ? 2.095 -7.299 -8.534 1.00 90.75 187 PHE A C 1
ATOM 1483 O O . PHE A 1 187 ? 2.876 -7.466 -9.464 1.00 90.75 187 PHE A O 1
ATOM 1490 N N . GLY A 1 188 ? 0.784 -7.287 -8.730 1.00 90.12 188 GLY A N 1
ATOM 1491 C CA . GLY A 1 188 ? 0.215 -7.434 -10.064 1.00 90.12 188 GLY A CA 1
ATOM 1492 C C . GLY A 1 188 ? -1.294 -7.597 -10.047 1.00 90.12 188 GLY A C 1
ATOM 1493 O O . GLY A 1 188 ? -1.906 -7.665 -8.980 1.00 90.12 188 GLY A O 1
ATOM 1494 N N . ASP A 1 189 ? -1.857 -7.651 -11.243 1.00 87.94 189 ASP A N 1
ATOM 1495 C CA . ASP A 1 189 ? -3.249 -7.977 -11.532 1.00 87.94 189 ASP A CA 1
ATOM 1496 C C . ASP A 1 189 ? -3.318 -9.030 -12.656 1.00 87.94 189 ASP A C 1
ATOM 1498 O O . ASP A 1 189 ? -2.329 -9.710 -12.936 1.00 87.94 189 ASP A O 1
ATOM 1502 N N . ASP A 1 190 ? -4.480 -9.187 -13.293 1.00 86.94 190 ASP A N 1
ATOM 1503 C CA . ASP A 1 190 ? -4.693 -10.184 -14.350 1.00 86.94 190 ASP A CA 1
ATOM 1504 C C . ASP A 1 190 ? -3.833 -9.957 -15.609 1.00 86.94 190 ASP A C 1
ATOM 1506 O O . ASP A 1 190 ? -3.673 -10.879 -16.410 1.00 86.94 190 ASP A O 1
ATOM 1510 N N . ARG A 1 191 ? -3.302 -8.745 -15.821 1.00 87.31 191 ARG A N 1
ATOM 1511 C CA . ARG A 1 191 ? -2.600 -8.362 -17.056 1.00 87.31 191 ARG A CA 1
ATOM 1512 C C . ARG A 1 191 ? -1.145 -7.981 -16.825 1.00 87.31 191 ARG A C 1
ATOM 1514 O O . ARG A 1 191 ? -0.314 -8.247 -17.690 1.00 87.31 191 ARG A O 1
ATOM 1521 N N . PHE A 1 192 ? -0.836 -7.334 -15.708 1.00 91.81 192 PHE A N 1
ATOM 1522 C CA . PHE A 1 192 ? 0.499 -6.829 -15.427 1.00 91.81 192 PHE A CA 1
ATOM 1523 C C . PHE A 1 192 ? 1.047 -7.381 -14.122 1.00 91.81 192 PHE A C 1
ATOM 1525 O O . PHE A 1 192 ? 0.366 -7.453 -13.100 1.00 91.81 192 PHE A O 1
ATOM 1532 N N . VAL A 1 193 ? 2.339 -7.680 -14.146 1.00 92.75 193 VAL A N 1
ATOM 1533 C CA . VAL A 1 193 ? 3.131 -8.050 -12.982 1.00 92.75 193 VAL A CA 1
ATOM 1534 C C . VAL A 1 193 ? 4.222 -7.006 -12.797 1.00 92.75 193 VAL A C 1
ATOM 1536 O O . VAL A 1 193 ? 4.875 -6.579 -13.749 1.00 92.75 193 VAL A O 1
ATOM 1539 N N . GLY A 1 194 ? 4.426 -6.586 -11.556 1.00 93.06 194 GLY A N 1
ATOM 1540 C CA . GLY A 1 194 ? 5.464 -5.652 -11.174 1.00 93.06 194 GLY A CA 1
ATOM 1541 C C . GLY A 1 194 ? 6.277 -6.124 -9.981 1.00 93.06 194 GLY A C 1
ATOM 1542 O O . GLY A 1 194 ? 5.850 -6.964 -9.188 1.00 93.06 194 GLY A O 1
ATOM 1543 N N . LYS A 1 195 ? 7.482 -5.576 -9.852 1.00 92.81 195 LYS A N 1
ATOM 1544 C CA . LYS A 1 195 ? 8.371 -5.832 -8.721 1.00 92.81 195 LYS A CA 1
ATOM 1545 C C . LYS A 1 195 ?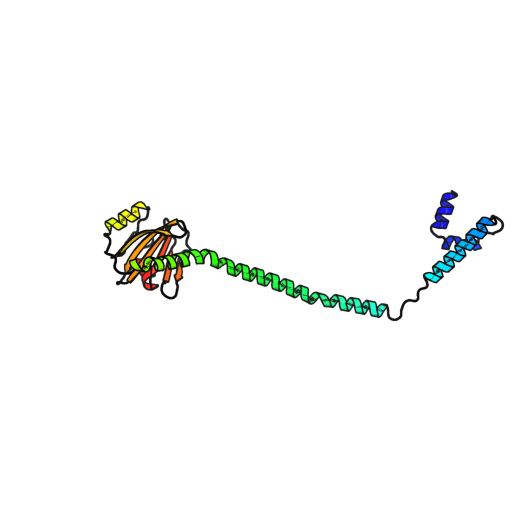 9.098 -4.558 -8.324 1.00 92.81 195 LYS A C 1
ATOM 1547 O O . LYS A 1 195 ? 9.537 -3.785 -9.178 1.00 92.81 195 LYS A O 1
ATOM 1552 N N . MET A 1 196 ? 9.194 -4.345 -7.017 1.00 91.69 196 MET A N 1
ATOM 1553 C CA . MET A 1 196 ? 9.874 -3.203 -6.418 1.00 91.69 196 MET A CA 1
ATOM 1554 C C . MET A 1 196 ? 11.245 -3.614 -5.891 1.00 91.69 196 MET A C 1
ATOM 1556 O O . MET A 1 196 ? 11.418 -4.719 -5.373 1.00 91.69 196 MET A O 1
ATOM 1560 N N . ARG A 1 197 ? 12.216 -2.711 -6.009 1.00 88.56 197 ARG A N 1
ATOM 1561 C CA . ARG A 1 197 ? 13.550 -2.864 -5.433 1.00 88.56 197 ARG A CA 1
ATOM 1562 C C . ARG A 1 197 ? 13.983 -1.561 -4.787 1.00 88.56 197 ARG A C 1
ATOM 1564 O O . ARG A 1 197 ? 13.870 -0.488 -5.385 1.00 88.56 197 ARG A O 1
ATOM 1571 N N . LYS A 1 198 ? 14.498 -1.671 -3.569 1.00 89.12 198 LYS A N 1
ATOM 1572 C CA . LYS A 1 198 ? 15.078 -0.541 -2.854 1.00 89.12 198 LYS A CA 1
ATOM 1573 C C . LYS A 1 198 ? 16.526 -0.345 -3.300 1.00 89.12 198 LYS A C 1
ATOM 1575 O O . LYS A 1 198 ? 17.274 -1.313 -3.375 1.00 89.12 198 LYS A O 1
ATOM 1580 N N . THR A 1 199 ? 16.925 0.896 -3.562 1.00 80.19 199 THR A N 1
ATOM 1581 C CA . THR A 1 199 ? 18.320 1.240 -3.900 1.00 80.19 199 THR A CA 1
ATOM 1582 C C . THR A 1 199 ? 18.837 2.337 -2.970 1.00 80.19 199 THR A C 1
ATOM 1584 O O . THR A 1 199 ? 18.109 2.830 -2.103 1.00 80.19 199 THR A O 1
ATOM 1587 N N . LEU A 1 200 ? 20.109 2.716 -3.123 1.00 72.25 200 LEU A N 1
ATOM 1588 C CA . LEU A 1 200 ? 20.731 3.776 -2.323 1.00 72.25 200 LEU A CA 1
ATOM 1589 C C . LEU A 1 200 ? 20.233 5.184 -2.684 1.00 72.25 200 LEU A C 1
ATOM 1591 O O . LEU A 1 200 ? 20.263 6.066 -1.828 1.00 72.25 200 LEU A O 1
ATOM 1595 N N . ALA A 1 201 ? 19.798 5.399 -3.929 1.00 73.69 201 ALA A N 1
ATOM 1596 C CA . ALA A 1 201 ? 19.424 6.719 -4.435 1.00 73.69 201 ALA A CA 1
ATOM 1597 C C . ALA A 1 201 ? 17.933 6.817 -4.780 1.00 73.69 201 ALA A C 1
ATOM 1599 O O . ALA A 1 201 ? 17.221 7.623 -4.190 1.00 73.69 201 ALA A O 1
ATOM 1600 N N . ASN A 1 202 ? 17.457 6.006 -5.731 1.00 82.06 202 ASN A N 1
ATOM 1601 C CA . ASN A 1 202 ? 16.072 6.035 -6.203 1.00 82.06 202 ASN A CA 1
ATOM 1602 C C . ASN A 1 202 ? 15.508 4.624 -6.307 1.00 82.06 202 ASN A C 1
ATOM 1604 O O . ASN A 1 202 ? 16.062 3.764 -6.993 1.00 82.06 202 ASN A O 1
ATOM 1608 N N . ASN A 1 203 ? 14.373 4.402 -5.662 1.00 89.38 203 ASN A N 1
ATOM 1609 C CA . ASN A 1 203 ? 13.715 3.110 -5.660 1.00 89.38 203 ASN A CA 1
ATOM 1610 C C . ASN A 1 203 ? 13.179 2.779 -7.052 1.00 89.38 203 ASN A C 1
ATOM 1612 O O . ASN A 1 203 ? 12.738 3.659 -7.796 1.00 89.38 203 ASN 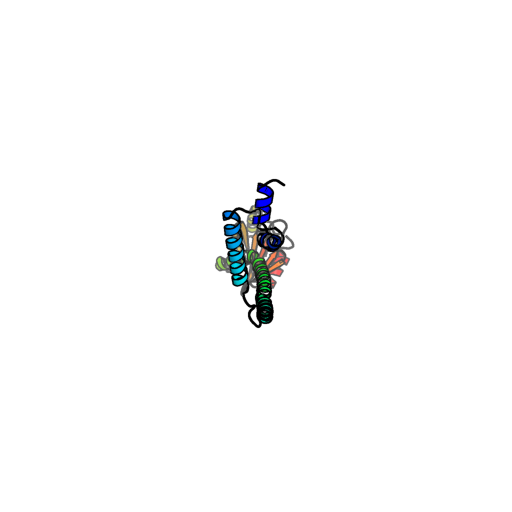A O 1
ATOM 1616 N N . LEU A 1 204 ? 13.232 1.495 -7.388 1.00 89.88 204 LEU A N 1
ATOM 1617 C CA . LEU A 1 204 ? 12.873 0.973 -8.697 1.00 89.88 204 LEU A CA 1
ATOM 1618 C C . LEU A 1 204 ? 11.539 0.251 -8.599 1.00 89.88 204 LEU A C 1
ATOM 1620 O O . LEU A 1 204 ? 11.351 -0.600 -7.730 1.00 89.88 204 LEU A O 1
ATOM 1624 N N . ILE A 1 205 ? 10.639 0.551 -9.525 1.00 92.06 205 ILE A N 1
ATOM 1625 C CA . ILE A 1 205 ? 9.399 -0.190 -9.730 1.00 92.06 205 ILE A CA 1
ATOM 1626 C C . ILE A 1 205 ? 9.367 -0.581 -11.203 1.00 92.06 205 ILE A C 1
ATOM 1628 O O . ILE A 1 205 ? 9.290 0.284 -12.073 1.00 92.06 205 ILE A O 1
ATOM 1632 N N . VAL A 1 206 ? 9.459 -1.877 -11.484 1.00 92.88 206 VAL A N 1
ATOM 1633 C CA . VAL A 1 206 ? 9.415 -2.411 -12.850 1.00 92.88 206 VAL A CA 1
ATOM 1634 C C . VAL A 1 206 ? 8.091 -3.129 -13.044 1.00 92.88 206 VAL A C 1
ATOM 1636 O O . VAL A 1 206 ? 7.701 -3.897 -12.169 1.00 92.88 206 VAL A O 1
ATOM 1639 N N . ILE A 1 207 ? 7.405 -2.875 -14.158 1.00 93.81 207 ILE A N 1
ATOM 1640 C CA . ILE A 1 207 ? 6.102 -3.457 -14.504 1.00 93.81 207 ILE A CA 1
ATOM 1641 C C . ILE A 1 207 ? 6.150 -3.963 -15.948 1.00 93.81 207 ILE A C 1
ATOM 1643 O O . ILE A 1 207 ? 6.600 -3.250 -16.846 1.00 93.81 207 ILE A O 1
ATOM 1647 N N . ALA A 1 208 ? 5.679 -5.185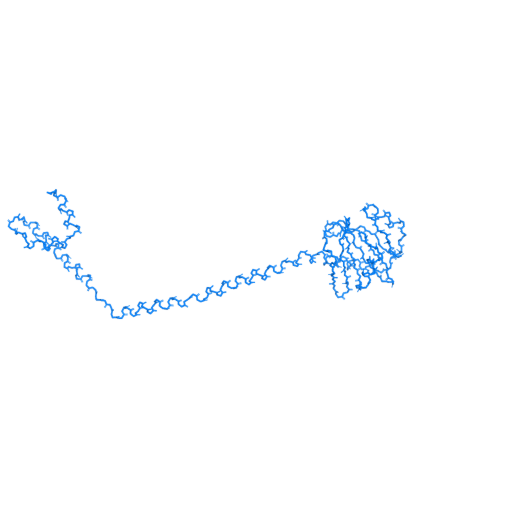 -16.173 1.00 92.38 208 ALA A N 1
ATOM 1648 C CA . ALA A 1 208 ? 5.546 -5.795 -17.492 1.00 92.38 208 ALA A CA 1
ATOM 1649 C C . ALA A 1 208 ? 4.354 -6.765 -17.520 1.00 92.38 208 ALA A C 1
ATOM 1651 O O . ALA A 1 208 ? 3.735 -7.028 -16.494 1.00 92.38 208 ALA A O 1
ATOM 1652 N N . GLU A 1 209 ? 4.033 -7.323 -18.686 1.00 90.75 209 GLU A N 1
ATOM 1653 C CA . GLU A 1 209 ? 2.971 -8.339 -18.815 1.00 90.75 209 GLU A CA 1
ATOM 1654 C C . GLU A 1 209 ? 3.367 -9.711 -18.239 1.00 90.75 209 GLU A C 1
ATOM 1656 O O . GLU A 1 209 ? 2.515 -10.555 -17.985 1.00 90.75 209 GLU A O 1
ATOM 1661 N N . ASP A 1 210 ? 4.665 -9.954 -18.037 1.00 90.31 210 ASP A N 1
ATOM 1662 C CA . ASP A 1 210 ? 5.195 -11.223 -17.536 1.00 90.31 210 ASP A CA 1
ATOM 1663 C C . ASP A 1 210 ? 6.302 -10.963 -16.507 1.00 90.31 210 ASP A C 1
ATOM 1665 O O . ASP A 1 210 ? 7.200 -10.144 -16.726 1.00 90.31 210 ASP A O 1
ATOM 1669 N N . LEU A 1 211 ? 6.273 -11.709 -15.401 1.00 88.06 211 LEU A N 1
ATOM 1670 C CA . LEU A 1 211 ? 7.310 -11.696 -14.375 1.00 88.06 211 LEU A CA 1
ATOM 1671 C C . LEU A 1 211 ? 8.699 -12.010 -14.956 1.00 88.06 211 LEU A C 1
ATOM 1673 O O . LEU A 1 211 ? 9.689 -11.424 -14.520 1.00 88.06 211 LEU A O 1
ATOM 1677 N N . SER A 1 212 ? 8.783 -12.866 -15.979 1.00 89.44 212 SER A N 1
ATOM 1678 C CA . SER A 1 212 ? 10.051 -13.194 -16.643 1.00 89.44 212 SER A CA 1
ATOM 1679 C C . SER A 1 212 ? 10.710 -11.972 -17.300 1.00 89.44 212 SER A C 1
ATOM 1681 O O . SER A 1 212 ? 11.937 -11.860 -17.329 1.00 89.44 212 SER A O 1
ATOM 1683 N N . LEU A 1 213 ? 9.918 -11.023 -17.812 1.00 90.50 213 LEU A N 1
ATOM 1684 C CA . LEU A 1 213 ? 10.421 -9.765 -18.372 1.00 90.50 213 LEU A CA 1
ATOM 1685 C C . LEU A 1 213 ? 10.926 -8.845 -17.266 1.00 90.50 213 LEU A C 1
ATOM 1687 O O . LEU A 1 213 ? 11.987 -8.242 -17.411 1.00 90.50 213 LEU A O 1
ATOM 1691 N N . VAL A 1 214 ? 10.196 -8.779 -16.151 1.00 90.81 214 VAL A N 1
ATOM 1692 C CA . VAL A 1 214 ? 10.576 -7.987 -14.976 1.00 90.81 214 VAL A CA 1
ATOM 1693 C C . VAL A 1 214 ? 11.922 -8.457 -14.422 1.00 90.81 214 VAL A C 1
ATOM 1695 O O . VAL A 1 214 ? 12.816 -7.645 -14.187 1.00 90.81 214 VAL A O 1
ATOM 1698 N N . GLU A 1 215 ? 12.106 -9.765 -14.248 1.00 89.75 215 GLU A N 1
ATOM 1699 C CA . GLU A 1 215 ? 13.358 -10.325 -13.730 1.00 89.75 215 GLU A CA 1
ATOM 1700 C C . GLU A 1 215 ? 14.535 -10.109 -14.681 1.00 89.75 215 GLU A C 1
ATOM 1702 O O . GLU A 1 215 ? 15.607 -9.691 -14.239 1.00 89.75 215 GLU A O 1
ATOM 1707 N N . ARG A 1 216 ? 14.331 -10.320 -15.987 1.00 88.44 216 ARG A N 1
ATOM 1708 C CA . ARG A 1 216 ? 15.361 -10.058 -17.001 1.00 88.44 216 ARG A CA 1
ATOM 1709 C C . ARG A 1 216 ? 15.745 -8.587 -17.064 1.00 88.44 216 ARG A C 1
ATOM 1711 O O . ARG A 1 216 ? 16.929 -8.281 -17.161 1.00 88.44 216 ARG A O 1
ATOM 1718 N N . PHE A 1 217 ? 14.776 -7.682 -16.938 1.00 88.19 217 PHE A N 1
ATOM 1719 C CA . PHE A 1 217 ? 15.047 -6.250 -16.868 1.00 88.19 217 PHE A CA 1
ATOM 1720 C C . PHE A 1 217 ? 15.941 -5.918 -15.668 1.00 88.19 217 PHE A C 1
ATOM 1722 O O . PHE A 1 217 ? 16.954 -5.242 -15.828 1.00 88.19 217 PHE A O 1
ATOM 1729 N N . PHE A 1 218 ? 15.626 -6.449 -14.481 1.00 86.88 218 PHE A N 1
ATOM 1730 C CA . PHE A 1 218 ? 16.454 -6.259 -13.287 1.00 86.88 218 PHE A CA 1
ATOM 1731 C C . PHE A 1 218 ? 17.862 -6.850 -13.415 1.00 86.88 218 PHE A C 1
ATOM 1733 O O . PHE A 1 218 ? 18.812 -6.257 -12.912 1.00 86.88 218 PHE A O 1
ATOM 1740 N N . GLN A 1 219 ? 18.012 -8.001 -14.073 1.00 85.31 219 GLN A N 1
ATOM 1741 C CA . GLN A 1 219 ? 19.331 -8.565 -14.377 1.00 85.31 219 GLN A CA 1
ATOM 1742 C C . GLN A 1 219 ? 20.113 -7.670 -15.340 1.00 85.31 219 GLN A C 1
ATOM 1744 O O . GLN A 1 219 ? 21.318 -7.494 -15.179 1.00 85.31 219 GLN A O 1
ATOM 1749 N N . GLN A 1 220 ? 19.427 -7.085 -16.323 1.00 82.00 220 GLN A N 1
ATOM 1750 C CA . GLN A 1 220 ? 20.047 -6.244 -17.334 1.00 82.00 220 GLN A CA 1
ATOM 1751 C C . GLN A 1 220 ? 20.550 -4.922 -16.765 1.00 82.00 220 GLN A C 1
ATOM 1753 O O . GLN A 1 220 ? 21.649 -4.525 -17.136 1.00 82.00 220 GLN A O 1
ATOM 1758 N N . ILE A 1 221 ? 19.791 -4.251 -15.891 1.00 78.44 221 ILE A N 1
ATOM 1759 C CA . ILE A 1 221 ? 20.186 -2.960 -15.291 1.00 78.44 221 ILE A CA 1
ATOM 1760 C C . ILE A 1 221 ? 21.216 -3.099 -14.154 1.00 78.44 221 ILE A C 1
ATOM 1762 O O . ILE A 1 221 ? 21.783 -2.095 -13.725 1.00 78.44 221 ILE A O 1
ATOM 1766 N N . GLY A 1 222 ? 21.474 -4.328 -13.691 1.00 68.75 222 GLY A N 1
ATOM 1767 C CA . GLY A 1 222 ? 22.385 -4.625 -12.585 1.00 68.75 222 GLY A CA 1
ATOM 1768 C C . GLY A 1 222 ? 21.865 -4.174 -11.215 1.00 68.75 222 GLY A C 1
ATOM 1769 O O . GLY A 1 222 ? 20.752 -3.661 -11.073 1.00 68.75 222 GLY A O 1
ATOM 1770 N N . ASP A 1 223 ? 22.680 -4.381 -10.182 1.00 57.62 223 ASP A N 1
ATOM 1771 C CA . ASP A 1 223 ? 22.433 -3.817 -8.854 1.00 57.62 223 ASP A CA 1
ATOM 1772 C C . ASP A 1 223 ? 22.815 -2.327 -8.884 1.00 57.62 223 ASP A C 1
ATOM 1774 O O . ASP A 1 223 ? 23.974 -1.967 -8.674 1.00 57.62 223 ASP A O 1
ATOM 1778 N N . ALA A 1 224 ? 21.852 -1.479 -9.253 1.00 48.50 224 ALA A N 1
ATOM 1779 C CA . ALA A 1 224 ? 21.962 -0.020 -9.194 1.00 48.50 224 ALA A CA 1
ATOM 1780 C C . ALA A 1 224 ? 21.730 0.519 -7.772 1.00 48.50 224 ALA A C 1
ATOM 1782 O O . ALA A 1 224 ? 20.843 -0.018 -7.066 1.00 48.50 224 ALA A O 1
#

InterPro domains:
  IPR021806 Protein of unknown function DUF3379 [PF11859] (1-221)

Mean predicted aligned error: 18.07 Å

Radius of gyration: 48.58 Å; Cα contacts (8 Å, |Δi|>4): 236; chains: 1; bounding box: 75×37×130 Å

=== Feature glossary ===
The record interleaves many kinds of information about one protein. Here is each kind framed as the question it answers.

Q: What are the backbone torsion angles?
A: φ (phi) and ψ (psi) are the two rotatable backbone dihedrals per residue: φ is the C(i-1)–N–Cα–C torsion, ψ is the N–Cα–C–N(i+1) torsion, both in degrees on (−180°, 180°]. α-helical residues cluster near (−60°, −45°); β-strand residues near (−120°, +130°). A Ramachandran plot is simply a scatter of (φ, ψ) for every residue.

Q: What is the amino-acid chain?
A: This is the polypeptide sequence — one letter per residue, N-terminus first. Length ranges from a few dozen residues for small domains to over a thousand for large multi-domain proteins.

Q: How mobile is each atom in the crystal?
A: For experimental (PDB) structures, the B-factor (temperature factor) quantifies the positional spread of each atom in the crystal — a combination of thermal vibration and static disorder — in units of Å². High B-factors mark flexible loops or poorly resolved regions; low B-factors mark the rigid, well-ordered core.

Q: Are the domains correctly placed relative to each other?
A: Predicted Aligned Error (PAE) is an AlphaFold confidence matrix: entry (i, j) is the expected error in the position of residue j, in ångströms, when the prediction is superimposed on the true structure at residue i. Low PAE within a block of residues means that block is internally rigid and well-predicted; high PAE between two blocks means their relative placement is uncertain even if each block individually is confident.

Q: How confident is the AlphaFold model at each residue?
A: pLDDT is the predicted lDDT-Cα score: AlphaFold's confidence that the local environment of each residue (all inter-atomic distances within 15 Å) is correctly placed. It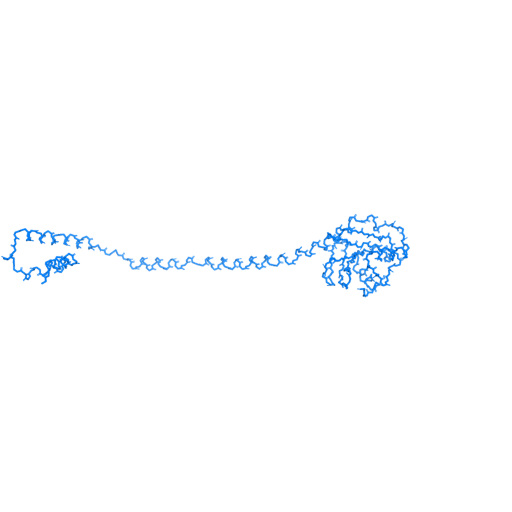 is a per-residue number between 0 and 100, with higher meaning more reliable.

Q: What family and function is it annotated with?
A: Functional annotations link the protein to curated databases. InterPro entries identify conserved domains and families by matching the sequence against member-database signatures (Pfam, PROSITE, CDD, …). Gene Ontology (GO) terms describe molecular function, biological process, and cellular component in a controlled vocabulary. CATH places the structure in a hierarchical fold classification (Class/Architecture/Topology/Homologous-superfamily). The organism is the source species.

Q: How big and how compact is the whole molecule?
A: Three whole-structure scalars: the radius of gyration (RMS distance of Cα from centroid, in Å), the count of Cα–Cα contacts (pairs closer than 8 Å and separated by more than four residues in sequence — i.e. tertiary, not local, contacts), and the bounding-box dimensions. Together they distinguish compact globular folds from extended fibres or disordered chains.

Q: What known structures does this most resemble?
A: The Foldseek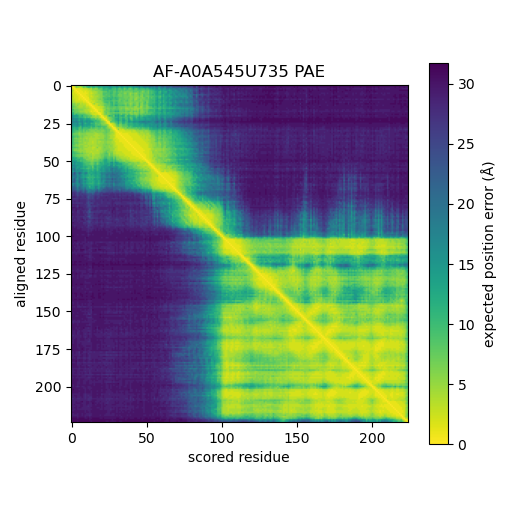 neighbor list gives the closest experimentally determined structures in the PDB, ranked by structural alignment. TM-score near 1 means near-identical fold; near 0.3 means only rough topology match. This is how one finds what a novel AlphaFold prediction most resembles in the solved-structure universe.

Q: Which residues are buried vs exposed?
A: SASA measures how much of the protein is reachable by solvent. It is computed by rolling a water-sized probe over the atomic surface and summing the exposed area (Å²). Per-residue SASA distinguishes core (buried, low SASA) from surface (exposed, high SASA) residues; total SASA is a whole-molecule size measure.

Q: Which residues are in helices, strands, or loops?
A: Eight-state secondary structure (DSSP): H is the canonical α-helix, G the tighter 3₁₀-helix, I the wider π-helix; E/B are β-structure, T and S are turns and bends, and '-' is everything else. DSSP derives these from the pattern of main-chain N–H···O=C hydrogen bonds, not from the sequence.

Q: Where is each backbone atom in 3D?
A: Structure coordinates are given as an mmCIF _atom_site loop: one row per atom with element, residue name, chain id, sequence number, and x/y/z position in Å. Only the four main-chain atoms per residue are included here; side chains are omitted to keep the record compact.

Q: What if only a Cα trace is available?
A: Three-state secondary structure (P-SEA) collapses the eight DSSP classes into helix (a), strand (b), and coil (c). P-SEA assigns these from Cα geometry alone — distances and angles — without requiring backbone oxygens, so it works on any Cα trace.

Q: What do the rendered images show?
A: The six renders are orthographic views along the three Cartesian axes in both directions. Representation (cartoon, sticks, or surface) and color scheme (sequence-rainbow or by-chain) vary across proteins so the training set covers all the common visualization conventions.

Q: What does the local fold look like, residue by residue?
A: Foldseek's 3Di representation compresses backbone geometry into a per-residue letter drawn from a learned twenty-state alphabet. It captures the tertiary interaction pattern around each residue — which residues are packed against it in space, regardless of where they are in sequence.

Q: What do the diagnostic plots show?
A: The contact map is a binary N×N matrix image: pixel (i, j) is dark where Cα_i and Cα_j are within 8 Å and |i−j|>4. Because the |i−j|>4 filter removes local helical contacts, off-diagonal stripes parallel to the main diagonal indicate parallel β-sheets; stripes perpendicular to it indicate antiparallel β-sheets. The Ramachandran plot scatters every residue's (φ, ψ) pair against the sterically allowed regions. The PAE heatmap renders the predicted-aligned-error matrix.